Protein AF-A0A353S6B4-F1 (afdb_monomer)

Secondary structure (DSSP, 8-state):
-EEEEEEE-TTS-EEEEEEEE--HHHHHHHHHHHHHHHHHHHHHHHHHHHHHHHHHHHHHHHHHHHHHHHHHHHHHTT--TT-------SSHHHHHHHHHHHHHHHHHHHHHHHHHHHHHHHHHHHHHHHHHHHHHHHHHHHHHHHHHHHHHHHHHHHHHHHHHHHHHHHHHHHHHHHHHHHHHHHHHHHHHHHHHHHHHHHHHHHHHHHHHHHHHHHHHHHHHHHHHHHHHHHHHHHHHHHHHHHHHHHHHHHHHHHHHHHHHHHHHHHHHHHTGGGGHHHHHHHHHHHHHHHHHHHHHHHHHHHHHHHHHHHHHHHHHHHHHHHHHHHHHHHHHHHHHHHHHH-

Nearest PDB structures (foldseek):
  3ja6-assembly1_H  TM=5.796E-01  e=5.162E-07  Escherichia coli
  8c5v-assembly1_I  TM=5.646E-01  e=1.916E-06  Escherichia coli
  3zx6-assembly1_B  TM=4.617E-01  e=9.131E-07  Archaeoglobus fulgidus DSM 4304
  6h2e-assembly1_P-2  TM=5.354E-01  e=4.639E-02  Aeromonas hydrophila subsp. hydrophila AL09-71
  5xg2-assembly1_A  TM=4.699E-01  e=7.167E-01  Pyrococcus yayanosii CH1

Sequence (346 aa):
MAVYSPLKNSDGSITGMLFIAKTLRNVEATRNATITTVVPMILFLAAIMIFFAMRFIKWLMWRIANVTNFLKELETGNADLTKRCKLFIRDEIGDLIIHFDLFMDKLQDIIRQVKDSKGELQVAGNDMAASTEDTTSAITEIIANIDGIGAQITNQMNSVNQTASAVNDISSNITSLNHMIEDQAAGVTQASSAVEQMIGNIRSVNSSVDKMASSFETLSADAQMGFTKQQDVNERIKQIENQSEMLQEANQAISSIAEQTNLLAMNAAIEAAHAGEAGKGFSVVADEIRKLSETSAAQSKTIGDQLSKIKDSITEVVAASTESSEAFASVSNKIKETDQLVIQIK

Mean predicted aligned error: 16.29 Å

pLDDT: mean 88.33, std 8.82, range [56.91, 98.06]

Radius of gyration: 105.96 Å; Cα contacts (8 Å, |Δi|>4): 149; chains: 1; bounding box: 202×39×290 Å

Structure (mmCIF, N/CA/C/O backbone):
data_AF-A0A353S6B4-F1
#
_entry.id   AF-A0A353S6B4-F1
#
loop_
_atom_site.group_PDB
_atom_site.id
_atom_site.type_symbol
_atom_site.label_atom_id
_atom_site.label_alt_id
_atom_site.label_comp_id
_atom_site.label_asym_id
_atom_site.label_entity_id
_atom_site.label_seq_id
_atom_site.pdbx_PDB_ins_code
_atom_site.Cartn_x
_atom_site.Cartn_y
_atom_site.Cartn_z
_atom_site.occupancy
_atom_site.B_iso_or_equiv
_atom_site.auth_seq_id
_atom_site.auth_comp_id
_atom_site.auth_asym_id
_atom_site.auth_atom_id
_atom_site.pdbx_PDB_model_num
ATOM 1 N N . MET A 1 1 ? 102.798 5.549 -148.914 1.00 64.00 1 MET A N 1
ATOM 2 C CA . MET A 1 1 ? 103.681 4.388 -148.652 1.00 64.00 1 MET A CA 1
ATOM 3 C C . MET A 1 1 ? 104.454 4.107 -149.935 1.00 64.00 1 MET A C 1
ATOM 5 O O . MET A 1 1 ? 103.809 4.033 -150.979 1.00 64.00 1 MET A O 1
ATOM 9 N N . ALA A 1 2 ? 105.787 4.052 -149.882 1.00 63.25 2 ALA A N 1
ATOM 10 C CA . ALA A 1 2 ? 106.657 3.830 -151.042 1.00 63.25 2 ALA A CA 1
ATOM 11 C C . ALA A 1 2 ? 107.594 2.645 -150.778 1.00 63.25 2 ALA A C 1
ATOM 13 O O . ALA A 1 2 ? 108.076 2.499 -149.657 1.00 63.25 2 ALA A O 1
ATOM 14 N N . VAL A 1 3 ? 107.812 1.808 -151.793 1.00 70.44 3 VAL A N 1
ATOM 15 C CA . VAL A 1 3 ? 108.708 0.642 -151.747 1.00 70.44 3 VAL A CA 1
ATOM 16 C C . VAL A 1 3 ? 109.727 0.776 -152.880 1.00 70.44 3 VAL A C 1
ATOM 18 O O . VAL A 1 3 ? 109.358 1.128 -154.003 1.00 70.44 3 VAL A O 1
ATOM 21 N N . TYR A 1 4 ? 110.999 0.512 -152.577 1.00 73.62 4 TYR A N 1
ATOM 22 C CA . TYR A 1 4 ? 112.128 0.628 -153.505 1.00 73.62 4 TYR A CA 1
ATOM 23 C C . TYR A 1 4 ? 112.742 -0.752 -153.750 1.00 73.62 4 TYR A C 1
ATOM 25 O O . TYR A 1 4 ? 112.931 -1.507 -152.796 1.00 73.62 4 TYR A O 1
ATOM 33 N N . SER A 1 5 ? 113.073 -1.079 -155.003 1.00 73.94 5 SER A N 1
ATOM 34 C CA . SER A 1 5 ? 113.768 -2.324 -155.357 1.00 73.94 5 SER A CA 1
ATOM 35 C C . SER A 1 5 ? 114.892 -2.058 -156.376 1.00 73.94 5 SER A C 1
ATOM 37 O O . SER A 1 5 ? 114.638 -1.410 -157.397 1.00 73.94 5 SER A O 1
ATOM 39 N N . PRO A 1 6 ? 116.143 -2.488 -156.118 1.00 75.75 6 PRO A N 1
ATOM 40 C CA . PRO A 1 6 ? 117.283 -2.204 -156.992 1.00 75.75 6 PRO A CA 1
ATOM 41 C C . PRO A 1 6 ? 117.299 -3.100 -158.242 1.00 75.75 6 PRO A C 1
ATOM 43 O O . PRO A 1 6 ? 117.149 -4.316 -158.145 1.00 75.75 6 PRO A O 1
ATOM 46 N N . LEU A 1 7 ? 117.548 -2.504 -159.410 1.00 67.31 7 LEU A N 1
ATOM 47 C CA . LEU A 1 7 ? 117.806 -3.199 -160.675 1.00 67.31 7 LEU A CA 1
ATOM 48 C C . LEU A 1 7 ? 119.320 -3.433 -160.815 1.00 67.31 7 LEU A C 1
ATOM 50 O O . LEU A 1 7 ? 120.106 -2.487 -160.723 1.00 67.31 7 LEU A O 1
ATOM 54 N N . LYS A 1 8 ? 119.731 -4.692 -161.002 1.00 74.44 8 LYS A N 1
ATOM 55 C CA . LYS A 1 8 ? 121.141 -5.119 -161.053 1.00 74.44 8 LYS A CA 1
ATOM 56 C C . LYS A 1 8 ? 121.542 -5.563 -162.464 1.00 74.44 8 LYS A C 1
ATOM 58 O O . LYS A 1 8 ? 120.758 -6.243 -163.122 1.00 74.44 8 LYS A O 1
ATOM 63 N N . ASN A 1 9 ? 122.764 -5.231 -162.878 1.00 62.41 9 ASN A N 1
ATOM 64 C CA . ASN A 1 9 ? 123.414 -5.738 -164.090 1.00 62.41 9 ASN A CA 1
ATOM 65 C C . ASN A 1 9 ? 124.001 -7.146 -163.879 1.00 62.41 9 ASN A C 1
ATOM 67 O O . ASN A 1 9 ? 124.117 -7.630 -162.751 1.00 62.41 9 ASN A O 1
ATOM 71 N N . SER A 1 10 ? 124.417 -7.792 -164.972 1.00 64.62 10 SER A N 1
ATOM 72 C CA . SER A 1 10 ? 124.990 -9.149 -164.998 1.00 64.62 10 SER A CA 1
ATOM 73 C C . SER A 1 10 ? 126.310 -9.313 -164.221 1.00 64.62 10 SER A C 1
ATOM 75 O O . SER A 1 10 ? 126.724 -10.440 -163.972 1.00 64.62 10 SER A O 1
ATOM 77 N N . ASP A 1 11 ? 126.959 -8.216 -163.819 1.00 56.91 11 ASP A N 1
ATOM 78 C CA . ASP A 1 11 ? 128.152 -8.178 -162.957 1.00 56.91 11 ASP A CA 1
ATOM 79 C C . ASP A 1 11 ? 127.824 -7.888 -161.474 1.00 56.91 11 ASP A C 1
ATOM 81 O O . ASP A 1 11 ? 128.718 -7.736 -160.643 1.00 56.91 11 ASP A O 1
ATOM 85 N N . GLY A 1 12 ? 126.536 -7.805 -161.123 1.00 67.25 12 GLY A N 1
ATOM 86 C CA . GLY A 1 12 ? 126.065 -7.501 -159.773 1.00 67.25 12 GLY A CA 1
ATOM 87 C C . GLY A 1 12 ? 126.064 -6.012 -159.409 1.00 67.25 12 GLY A C 1
ATOM 88 O O . GLY A 1 12 ? 125.588 -5.670 -158.321 1.00 67.25 12 GLY A O 1
ATOM 89 N N . SER A 1 13 ? 126.526 -5.119 -160.291 1.00 64.56 13 SER A N 1
ATOM 90 C CA . SER A 1 13 ? 126.465 -3.672 -160.070 1.00 64.56 13 SER A CA 1
ATOM 91 C C . SER A 1 13 ? 125.028 -3.152 -160.211 1.00 64.56 13 SER A C 1
ATOM 93 O O . SER A 1 13 ? 124.262 -3.569 -161.084 1.00 64.56 13 SER A O 1
ATOM 95 N N . ILE A 1 14 ? 124.614 -2.260 -159.307 1.00 70.38 14 ILE A N 1
ATOM 96 C CA . ILE A 1 14 ? 123.267 -1.673 -159.327 1.00 70.38 14 ILE A CA 1
ATOM 97 C C . ILE A 1 14 ? 123.257 -0.542 -160.352 1.00 70.38 14 ILE A C 1
ATOM 99 O O . ILE A 1 14 ? 123.949 0.458 -160.183 1.00 70.38 14 ILE A O 1
ATOM 103 N N . THR A 1 15 ? 122.454 -0.696 -161.400 1.00 65.81 15 THR A N 1
ATOM 104 C CA . THR A 1 15 ? 122.378 0.244 -162.532 1.00 65.81 15 THR A CA 1
ATOM 105 C C . THR A 1 15 ? 121.175 1.185 -162.431 1.00 65.81 15 THR A C 1
ATOM 107 O O . THR A 1 15 ? 121.121 2.194 -163.126 1.00 65.81 15 THR A O 1
ATOM 110 N N . GLY A 1 16 ? 120.219 0.894 -161.542 1.00 69.88 16 GLY A N 1
ATOM 111 C CA . GLY A 1 16 ? 119.077 1.763 -161.257 1.00 69.88 16 GLY A CA 1
ATOM 112 C C . GLY A 1 16 ? 118.225 1.270 -160.085 1.00 69.88 16 GLY A C 1
ATOM 113 O O . GLY A 1 16 ? 118.435 0.179 -159.558 1.00 69.88 16 GLY A O 1
ATOM 114 N N . MET A 1 17 ? 117.236 2.063 -159.673 1.00 72.94 17 MET A N 1
ATOM 115 C CA . MET A 1 17 ? 116.219 1.663 -158.692 1.00 72.94 17 MET A CA 1
ATOM 116 C C . MET A 1 17 ? 114.823 1.841 -159.280 1.00 72.94 17 MET A C 1
ATOM 118 O O . MET A 1 17 ? 114.491 2.905 -159.800 1.00 72.94 17 MET A O 1
ATOM 122 N N . LEU A 1 18 ? 113.992 0.809 -159.148 1.00 67.69 18 LEU A N 1
ATOM 123 C CA . LEU A 1 18 ? 112.564 0.885 -159.421 1.00 67.69 18 LEU A CA 1
ATOM 124 C C . LEU A 1 18 ? 111.854 1.327 -158.135 1.00 67.69 18 LEU A C 1
ATOM 126 O O . LEU A 1 18 ? 112.030 0.703 -157.085 1.00 67.69 18 LEU A O 1
ATOM 130 N N . PHE A 1 19 ? 111.043 2.383 -158.205 1.00 70.94 19 PHE A N 1
ATOM 131 C CA . PHE A 1 19 ? 110.188 2.790 -157.090 1.00 70.94 19 PHE A CA 1
ATOM 132 C C . PHE A 1 19 ? 108.715 2.670 -157.474 1.00 70.94 19 PHE A C 1
ATOM 134 O O . PHE A 1 19 ? 108.308 3.052 -158.570 1.00 70.94 19 PHE A O 1
ATOM 141 N N . ILE A 1 20 ? 107.906 2.168 -156.541 1.00 69.88 20 ILE A N 1
ATOM 142 C CA . ILE A 1 20 ? 106.446 2.251 -156.606 1.00 69.88 20 ILE A CA 1
ATOM 143 C C . ILE A 1 20 ? 105.994 2.980 -155.344 1.00 69.88 20 ILE A C 1
ATOM 145 O O . ILE A 1 20 ? 106.160 2.492 -154.224 1.00 69.88 20 ILE A O 1
ATOM 149 N N . ALA A 1 21 ? 105.435 4.176 -155.520 1.00 64.75 21 ALA A N 1
ATOM 150 C CA . ALA A 1 21 ? 104.897 4.989 -154.438 1.00 64.75 21 ALA A CA 1
ATOM 151 C C . ALA A 1 21 ? 103.393 5.192 -154.627 1.00 64.75 21 ALA A C 1
ATOM 153 O O . ALA A 1 21 ? 102.937 5.599 -155.693 1.00 64.75 21 ALA A O 1
ATOM 154 N N . LYS A 1 22 ? 102.609 4.944 -153.571 1.00 67.44 22 LYS A N 1
ATOM 155 C CA . LYS A 1 22 ? 101.200 5.352 -153.537 1.00 67.44 22 LYS A CA 1
ATOM 156 C C . LYS A 1 22 ? 101.137 6.844 -153.223 1.00 67.44 22 LYS A C 1
ATOM 158 O O . LYS A 1 22 ? 101.627 7.269 -152.174 1.00 67.44 22 LYS A O 1
ATOM 163 N N . THR A 1 23 ? 100.526 7.612 -154.119 1.00 66.12 23 THR A N 1
ATOM 164 C CA . THR A 1 23 ? 100.366 9.065 -154.018 1.00 66.12 23 THR A CA 1
ATOM 165 C C . THR A 1 23 ? 99.693 9.438 -152.697 1.00 66.12 23 THR A C 1
ATOM 167 O O . THR A 1 23 ? 98.618 8.919 -152.384 1.00 66.12 23 THR A O 1
ATOM 170 N N . LEU A 1 24 ? 100.304 10.350 -151.932 1.00 69.88 24 LEU A N 1
ATOM 171 C CA . LEU A 1 24 ? 99.794 10.815 -150.632 1.00 69.88 24 LEU A CA 1
ATOM 172 C C . LEU A 1 24 ? 98.335 11.299 -150.728 1.00 69.88 24 LEU A C 1
ATOM 174 O O . LEU A 1 24 ? 97.521 11.008 -149.854 1.00 69.88 24 LEU A O 1
ATOM 178 N N . ARG A 1 25 ? 97.980 11.895 -151.873 1.00 71.38 25 ARG A N 1
ATOM 179 C CA . ARG A 1 25 ? 96.630 12.363 -152.206 1.00 71.38 25 ARG A CA 1
ATOM 180 C C . ARG A 1 25 ? 95.539 11.300 -152.026 1.00 71.38 25 ARG A C 1
ATOM 182 O O . ARG A 1 25 ? 94.448 11.624 -151.574 1.00 71.38 25 ARG A O 1
ATOM 189 N N . ASN A 1 26 ? 95.820 10.029 -152.330 1.00 70.94 26 ASN A N 1
ATOM 190 C CA . ASN A 1 26 ? 94.823 8.957 -152.203 1.00 70.94 26 ASN A CA 1
ATOM 191 C C . ASN A 1 26 ? 94.622 8.520 -150.740 1.00 70.94 26 ASN A C 1
ATOM 193 O O . ASN A 1 26 ? 93.528 8.103 -150.360 1.00 70.94 26 ASN A O 1
ATOM 197 N N . VAL A 1 27 ? 95.659 8.636 -149.903 1.00 72.44 27 VAL A N 1
ATOM 198 C CA . VAL A 1 27 ? 95.567 8.339 -148.463 1.00 72.44 27 VAL A CA 1
ATOM 199 C C . VAL A 1 27 ? 94.790 9.444 -147.748 1.00 72.44 27 VAL A C 1
ATOM 201 O O . VAL A 1 27 ? 93.891 9.153 -146.960 1.00 72.44 27 VAL A O 1
ATOM 204 N N . GLU A 1 28 ? 95.071 10.706 -148.076 1.00 74.88 28 GLU A N 1
ATOM 205 C CA . GLU A 1 28 ? 94.352 11.855 -147.516 1.00 74.88 28 GLU A CA 1
ATOM 206 C C . GLU A 1 28 ? 92.881 11.886 -147.939 1.00 74.88 28 GLU A C 1
ATOM 208 O O . GLU A 1 28 ? 92.018 12.154 -147.104 1.00 74.88 28 GLU A O 1
ATOM 213 N N . ALA A 1 29 ? 92.575 11.530 -149.192 1.00 74.19 29 ALA A N 1
ATOM 214 C CA . ALA A 1 29 ? 91.197 11.418 -149.668 1.00 74.19 29 ALA A CA 1
ATOM 215 C C . ALA A 1 29 ? 90.399 10.360 -148.887 1.00 74.19 29 ALA A C 1
ATOM 217 O O . ALA A 1 29 ? 89.274 10.627 -148.470 1.00 74.19 29 ALA A O 1
ATOM 218 N N . THR A 1 30 ? 90.995 9.190 -148.627 1.00 76.31 30 THR A N 1
ATOM 219 C CA . THR A 1 30 ? 90.324 8.111 -147.880 1.00 76.31 30 THR A CA 1
ATOM 220 C C . THR A 1 30 ? 90.126 8.494 -146.411 1.00 76.31 30 THR A C 1
ATOM 222 O O . THR A 1 30 ? 89.035 8.326 -145.878 1.00 76.31 30 THR A O 1
ATOM 225 N N . ARG A 1 31 ? 91.140 9.088 -145.762 1.00 80.12 31 ARG A N 1
ATOM 226 C CA . ARG A 1 31 ? 91.031 9.585 -144.379 1.00 80.12 31 ARG A CA 1
ATOM 227 C C . ARG A 1 31 ? 89.926 10.631 -144.247 1.00 80.12 31 ARG A C 1
ATOM 229 O O . ARG A 1 31 ? 89.101 10.540 -143.342 1.00 80.12 31 ARG A O 1
ATOM 236 N N . ASN A 1 32 ? 89.921 11.626 -145.133 1.00 78.00 32 ASN A N 1
ATOM 237 C CA . ASN A 1 32 ? 88.937 12.699 -145.079 1.00 78.00 32 ASN A CA 1
ATOM 238 C C . ASN A 1 32 ? 87.524 12.160 -145.350 1.00 78.00 32 ASN A C 1
ATOM 240 O O . ASN A 1 32 ? 86.612 12.560 -144.639 1.00 78.00 32 ASN A O 1
ATOM 244 N N . ALA A 1 33 ? 87.354 11.207 -146.277 1.00 77.62 33 ALA A N 1
ATOM 245 C CA . ALA A 1 33 ? 86.070 10.544 -146.525 1.00 77.62 33 ALA A CA 1
ATOM 246 C C . ALA A 1 33 ? 85.558 9.746 -145.311 1.00 77.62 33 ALA A C 1
ATOM 248 O O . ALA A 1 33 ? 84.366 9.787 -145.005 1.00 77.62 33 ALA A O 1
ATOM 249 N N . THR A 1 34 ? 86.438 9.056 -144.577 1.00 79.81 34 THR A N 1
ATOM 250 C CA . THR A 1 34 ? 86.057 8.363 -143.335 1.00 79.81 34 THR A CA 1
ATOM 251 C C . THR A 1 34 ? 85.649 9.354 -142.242 1.00 79.81 34 THR A C 1
ATOM 253 O O . THR A 1 34 ? 84.642 9.150 -141.571 1.00 79.81 34 THR A O 1
ATOM 256 N N . ILE A 1 35 ? 86.384 10.459 -142.073 1.00 83.44 35 ILE A N 1
ATOM 257 C CA . ILE A 1 35 ? 86.060 11.480 -141.062 1.00 83.44 35 ILE A CA 1
ATOM 258 C C . ILE A 1 35 ? 84.724 12.168 -141.380 1.00 83.44 35 ILE A C 1
ATOM 260 O O . ILE A 1 35 ? 83.895 12.324 -140.485 1.00 83.44 35 ILE A O 1
ATOM 264 N N . THR A 1 36 ? 84.476 12.540 -142.639 1.00 80.62 36 THR A N 1
ATOM 265 C CA . THR A 1 36 ? 83.245 13.247 -143.031 1.00 80.62 36 THR A CA 1
ATOM 266 C C . THR A 1 36 ? 81.996 12.371 -143.036 1.00 80.62 36 THR A C 1
ATOM 268 O O . THR A 1 36 ? 80.899 12.916 -143.052 1.00 80.62 36 THR A O 1
ATOM 271 N N . THR A 1 37 ? 82.122 11.042 -142.991 1.00 82.12 37 THR A N 1
ATOM 272 C CA . THR A 1 37 ? 80.974 10.119 -142.920 1.00 82.12 37 THR A CA 1
ATOM 273 C C . THR A 1 37 ? 80.730 9.593 -141.506 1.00 82.12 37 THR A C 1
ATOM 275 O O . THR A 1 37 ? 79.600 9.634 -141.022 1.00 82.12 37 THR A O 1
ATOM 278 N N . VAL A 1 38 ? 81.777 9.149 -140.803 1.00 85.69 38 VAL A N 1
ATOM 279 C CA . VAL A 1 38 ? 81.636 8.489 -139.494 1.00 85.69 38 VAL A CA 1
ATOM 280 C C . VAL A 1 38 ? 81.319 9.483 -138.374 1.00 85.69 38 VAL A C 1
ATOM 282 O O . VAL A 1 38 ? 80.445 9.218 -137.550 1.00 85.69 38 VAL A O 1
ATOM 285 N N . VAL A 1 39 ? 81.980 10.646 -138.341 1.00 86.50 39 VAL A N 1
ATOM 286 C CA . VAL A 1 39 ? 81.762 11.655 -137.286 1.00 86.50 39 VAL A CA 1
ATOM 287 C C . VAL A 1 39 ? 80.312 12.163 -137.254 1.00 86.50 39 VAL A C 1
ATOM 289 O O . VAL A 1 39 ? 79.704 12.108 -136.183 1.00 86.50 39 VAL A O 1
ATOM 292 N N . PRO A 1 40 ? 79.699 12.606 -138.373 1.00 85.56 40 PRO A N 1
ATOM 293 C CA . PRO A 1 40 ? 78.303 13.037 -138.343 1.00 85.56 40 PRO A CA 1
ATOM 294 C C . PRO A 1 40 ? 77.327 11.897 -138.034 1.00 85.56 40 PRO A C 1
ATOM 296 O O . PRO A 1 40 ? 76.320 12.148 -137.381 1.00 85.56 40 PRO A O 1
ATOM 299 N N . MET A 1 41 ? 77.623 10.649 -138.415 1.00 87.44 41 MET A N 1
ATOM 300 C CA . MET A 1 41 ? 76.800 9.493 -138.038 1.00 87.44 41 MET A CA 1
ATOM 301 C C . MET A 1 41 ? 76.788 9.265 -136.517 1.00 87.44 41 MET A C 1
ATOM 303 O O . MET A 1 41 ? 75.722 9.046 -135.940 1.00 87.44 41 MET A O 1
ATOM 307 N N . ILE A 1 42 ? 77.943 9.371 -135.849 1.00 87.94 42 ILE A N 1
ATOM 308 C CA . ILE A 1 42 ? 78.035 9.280 -134.381 1.00 87.94 42 ILE A CA 1
ATOM 309 C C . ILE A 1 42 ? 77.284 10.441 -133.721 1.00 87.94 42 ILE A C 1
ATOM 311 O O . ILE A 1 42 ? 76.515 10.220 -132.787 1.00 87.94 42 ILE A O 1
ATOM 315 N N . LEU A 1 43 ? 77.463 11.668 -134.220 1.00 88.69 43 LEU A N 1
ATOM 316 C CA . LEU A 1 43 ? 76.757 12.843 -133.699 1.00 88.69 43 LEU A CA 1
ATOM 317 C C . LEU A 1 43 ? 75.238 12.726 -133.876 1.00 88.69 43 LEU A C 1
ATOM 319 O O . LEU A 1 43 ? 74.486 13.096 -132.978 1.00 88.69 43 LEU A O 1
ATOM 323 N N . PHE A 1 44 ? 74.781 12.166 -134.996 1.00 89.69 44 PHE A N 1
ATOM 324 C CA . PHE A 1 44 ? 73.366 11.921 -135.254 1.00 89.69 44 PHE A CA 1
ATOM 325 C C . PHE A 1 44 ? 72.782 10.869 -134.301 1.00 89.69 44 PHE A C 1
ATOM 327 O O . PHE A 1 44 ? 71.731 11.098 -133.703 1.00 89.69 44 PHE A O 1
ATOM 334 N N . LEU A 1 45 ? 73.487 9.754 -134.081 1.00 88.81 45 LEU A N 1
ATOM 335 C CA . LEU A 1 45 ? 73.087 8.737 -133.101 1.00 88.81 45 LEU A CA 1
ATOM 336 C C . LEU A 1 45 ? 73.058 9.295 -131.670 1.00 88.81 45 LEU A C 1
ATOM 338 O O . LEU A 1 45 ? 72.120 9.018 -130.921 1.00 88.81 45 LEU A O 1
ATOM 342 N N . ALA A 1 46 ? 74.038 10.125 -131.301 1.00 88.69 46 ALA A N 1
ATOM 343 C CA . ALA A 1 46 ? 74.057 10.809 -130.012 1.00 88.69 46 ALA A CA 1
ATOM 344 C C . ALA A 1 46 ? 72.868 11.773 -129.862 1.00 88.69 46 ALA A C 1
ATOM 346 O O . ALA A 1 46 ? 72.196 11.761 -128.831 1.00 88.69 46 ALA A O 1
ATOM 347 N N . ALA A 1 47 ? 72.549 12.555 -130.899 1.00 89.44 47 ALA A N 1
ATOM 348 C CA . ALA A 1 47 ? 71.401 13.460 -130.898 1.00 89.44 47 ALA A CA 1
ATOM 349 C C . ALA A 1 47 ? 70.068 12.707 -130.749 1.00 89.44 47 ALA A C 1
ATOM 351 O O . ALA A 1 47 ? 69.198 13.142 -129.992 1.00 89.44 47 ALA A O 1
ATOM 352 N N . ILE A 1 48 ? 69.924 11.552 -131.406 1.00 90.31 48 ILE A N 1
ATOM 353 C CA . ILE A 1 48 ? 68.753 10.679 -131.260 1.00 90.31 48 ILE A CA 1
ATOM 354 C C . ILE A 1 48 ? 68.638 10.152 -129.825 1.00 90.31 48 ILE A C 1
ATOM 356 O O . ILE A 1 48 ? 67.565 10.253 -129.227 1.00 90.31 48 ILE A O 1
ATOM 360 N N . MET A 1 49 ? 69.724 9.633 -129.243 1.00 88.69 49 MET A N 1
ATOM 361 C CA . MET A 1 49 ? 69.710 9.158 -127.854 1.00 88.69 49 MET A CA 1
ATOM 362 C C . MET A 1 49 ? 69.347 10.275 -126.873 1.00 88.69 49 MET A C 1
ATOM 364 O O . MET A 1 49 ? 68.508 10.067 -125.999 1.00 88.69 49 MET A O 1
ATOM 368 N N . ILE A 1 50 ? 69.909 11.475 -127.050 1.00 90.88 50 ILE A N 1
ATOM 369 C CA . ILE A 1 50 ? 69.589 12.644 -126.220 1.00 90.88 50 ILE A CA 1
ATOM 370 C C . ILE A 1 50 ? 68.112 13.031 -126.376 1.00 90.88 50 ILE A C 1
ATOM 372 O O . ILE A 1 50 ? 67.445 13.316 -125.383 1.00 90.88 50 ILE A O 1
ATOM 376 N N . PHE A 1 51 ? 67.559 12.992 -127.591 1.00 90.94 51 PHE A N 1
ATOM 377 C CA . PHE A 1 51 ? 66.142 13.269 -127.828 1.00 90.94 51 PHE A CA 1
ATOM 378 C C . PHE A 1 51 ? 65.223 12.278 -127.099 1.00 90.94 51 PHE A C 1
ATOM 380 O O . PHE A 1 51 ? 64.296 12.704 -126.402 1.00 90.94 51 PHE A O 1
ATOM 387 N N . PHE A 1 52 ? 65.489 10.971 -127.206 1.00 90.81 52 PHE A N 1
ATOM 388 C CA . PHE A 1 52 ? 64.713 9.948 -126.499 1.00 90.81 52 PHE A CA 1
ATOM 389 C C . PHE A 1 52 ? 64.878 10.043 -124.978 1.00 90.81 52 PHE A C 1
ATOM 391 O O . PHE A 1 52 ? 63.878 9.973 -124.264 1.00 90.81 52 PHE A O 1
ATOM 398 N N . ALA A 1 53 ? 66.091 10.300 -124.480 1.00 88.38 53 ALA A N 1
ATOM 399 C CA . ALA A 1 53 ? 66.342 10.515 -123.057 1.00 88.38 53 ALA A CA 1
ATOM 400 C C . ALA A 1 53 ? 65.574 11.735 -122.523 1.00 88.38 53 ALA A C 1
ATOM 402 O O . ALA A 1 53 ? 64.885 11.636 -121.512 1.00 88.38 53 ALA A O 1
ATOM 403 N N . MET A 1 54 ? 65.597 12.870 -123.233 1.00 90.44 54 MET A N 1
ATOM 404 C CA . MET A 1 54 ? 64.825 14.057 -122.850 1.00 90.44 54 MET A CA 1
ATOM 405 C C . MET A 1 54 ? 63.317 13.792 -122.849 1.00 90.44 54 MET A C 1
ATOM 407 O O . MET A 1 54 ? 62.610 14.283 -121.969 1.00 90.44 54 MET A O 1
ATOM 411 N N . ARG A 1 55 ? 62.803 13.02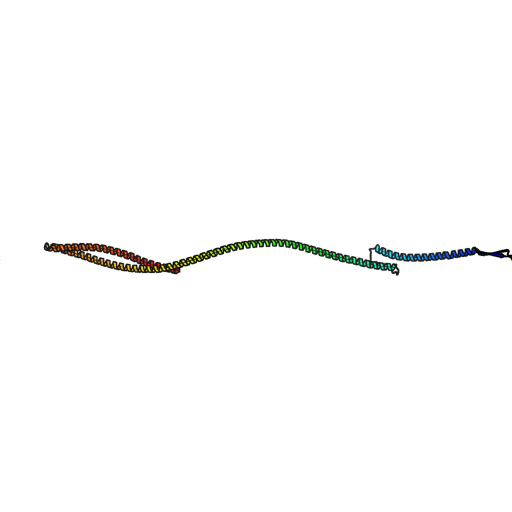5 -123.820 1.00 89.94 55 ARG A N 1
ATOM 412 C CA . ARG A 1 55 ? 61.383 12.644 -123.860 1.00 89.94 55 ARG A CA 1
ATOM 413 C C . ARG A 1 55 ? 61.006 11.733 -122.696 1.00 89.94 55 ARG A C 1
ATOM 415 O O . ARG A 1 55 ? 59.982 11.984 -122.067 1.00 89.94 55 ARG A O 1
ATOM 422 N N . PHE A 1 56 ? 61.840 10.748 -122.376 1.00 87.44 56 PHE A N 1
ATOM 423 C CA . PHE A 1 56 ? 61.634 9.846 -121.245 1.00 87.44 56 PHE A CA 1
ATOM 424 C C . PHE A 1 56 ? 61.681 10.590 -119.901 1.00 87.44 56 PHE A C 1
ATOM 426 O O . PHE A 1 56 ? 60.771 10.441 -119.088 1.00 87.44 56 PHE A O 1
ATOM 433 N N . ILE A 1 57 ? 62.661 11.481 -119.704 1.00 86.88 57 ILE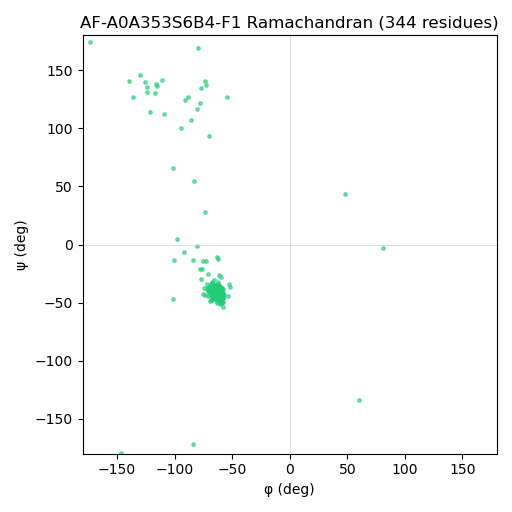 A N 1
ATOM 434 C CA . ILE A 1 57 ? 62.775 12.311 -118.493 1.00 86.88 57 ILE A CA 1
ATOM 435 C C . ILE A 1 57 ? 61.563 13.233 -118.348 1.00 86.88 57 ILE A C 1
ATOM 437 O O . ILE A 1 57 ? 60.988 13.319 -117.266 1.00 86.88 57 ILE A O 1
ATOM 441 N N . LYS A 1 58 ? 61.134 13.910 -119.424 1.00 87.69 58 LYS A N 1
ATOM 442 C CA . LYS A 1 58 ? 59.943 14.776 -119.372 1.00 87.69 58 LYS A CA 1
ATOM 443 C 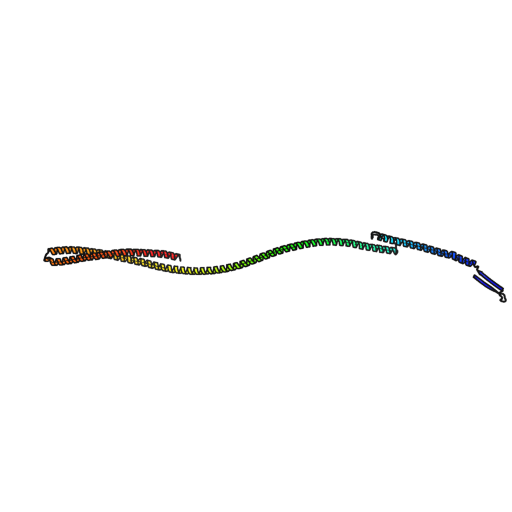C . LYS A 1 58 ? 58.675 13.990 -119.044 1.00 87.69 58 LYS A C 1
ATOM 445 O O . LYS A 1 58 ? 57.847 14.477 -118.279 1.00 87.69 58 LYS A O 1
ATOM 450 N N . TRP A 1 59 ? 58.533 12.788 -119.594 1.00 83.38 59 TRP A N 1
ATOM 451 C CA . TRP A 1 59 ? 57.411 11.900 -119.301 1.00 83.38 59 TRP A CA 1
ATOM 452 C C . TRP A 1 59 ? 57.404 11.437 -117.836 1.00 83.38 59 TRP A C 1
ATOM 454 O O . TRP A 1 59 ? 56.355 11.489 -117.196 1.00 83.38 59 TRP A O 1
ATOM 464 N N . LEU A 1 60 ? 58.565 11.080 -117.276 1.00 83.19 60 LEU A N 1
ATOM 465 C CA . LEU A 1 60 ? 58.707 10.693 -115.868 1.00 83.19 60 LEU A CA 1
ATOM 466 C C . LEU A 1 60 ? 58.459 11.875 -114.912 1.00 83.19 60 LEU A C 1
ATOM 468 O O . LEU A 1 60 ? 57.704 11.753 -113.950 1.00 83.19 60 LEU A O 1
ATOM 472 N N . MET A 1 61 ? 59.034 13.044 -115.209 1.00 85.56 61 MET A N 1
ATOM 473 C CA . MET A 1 61 ? 58.871 14.270 -114.415 1.00 85.56 61 MET A CA 1
ATOM 474 C C . MET A 1 61 ? 57.417 14.735 -114.357 1.00 85.56 61 MET A C 1
ATOM 476 O O . MET A 1 61 ? 56.949 15.140 -113.299 1.00 85.56 61 MET A O 1
ATOM 480 N N . TRP A 1 62 ? 56.685 14.655 -115.471 1.00 83.62 62 TRP A N 1
ATOM 481 C CA . TRP A 1 62 ? 55.267 15.011 -115.493 1.00 83.62 62 TRP A CA 1
ATOM 482 C C . TRP A 1 62 ? 54.431 14.116 -114.561 1.00 83.62 62 TRP A C 1
ATOM 484 O O . TRP A 1 62 ? 53.532 14.603 -113.879 1.00 83.62 62 TRP A O 1
ATOM 494 N N . ARG A 1 63 ? 54.766 12.823 -114.464 1.00 80.38 63 ARG A N 1
ATOM 495 C CA . ARG A 1 63 ? 54.084 11.874 -113.568 1.00 80.38 63 ARG A CA 1
ATOM 496 C C . ARG A 1 63 ? 54.346 12.171 -112.098 1.00 80.38 63 ARG A C 1
ATOM 498 O O . ARG A 1 63 ? 53.401 12.244 -111.319 1.00 80.38 63 ARG A O 1
ATOM 505 N N . ILE A 1 64 ? 55.611 12.388 -111.739 1.00 83.75 64 ILE A N 1
ATOM 506 C CA . ILE A 1 64 ? 55.996 12.743 -110.367 1.00 83.75 64 ILE A CA 1
ATOM 507 C C . ILE A 1 64 ? 55.344 14.071 -109.975 1.00 83.75 64 ILE A C 1
ATOM 509 O O . ILE A 1 64 ? 54.753 14.160 -108.906 1.00 83.75 64 ILE A O 1
ATOM 513 N N . ALA A 1 65 ? 55.354 15.065 -110.869 1.00 85.56 65 ALA A N 1
ATOM 514 C CA . ALA A 1 65 ? 54.725 16.357 -110.622 1.00 85.56 65 ALA A CA 1
ATOM 515 C C . ALA A 1 65 ? 53.224 16.236 -110.307 1.00 85.56 65 ALA A C 1
ATOM 517 O O . ALA A 1 65 ? 52.741 16.934 -109.420 1.00 85.56 65 ALA A O 1
ATOM 518 N N . ASN A 1 66 ? 52.489 15.335 -110.968 1.00 83.12 66 ASN A N 1
ATOM 519 C CA . ASN A 1 66 ? 51.070 15.111 -110.667 1.00 83.12 66 ASN A CA 1
ATOM 520 C C . ASN A 1 66 ? 50.855 14.535 -109.256 1.00 83.12 66 ASN A C 1
ATOM 522 O O . ASN A 1 66 ? 49.970 15.002 -108.542 1.00 83.12 66 ASN A O 1
ATOM 526 N N . VAL A 1 67 ? 51.681 13.573 -108.828 1.00 84.38 67 VAL A N 1
ATOM 527 C CA . VAL A 1 67 ? 51.627 13.022 -107.460 1.00 84.38 67 VAL A CA 1
ATOM 528 C C . VAL A 1 67 ? 52.023 14.083 -106.430 1.00 84.38 67 VAL A C 1
ATOM 530 O O . VAL A 1 67 ? 51.342 14.253 -105.424 1.00 84.38 67 VAL A O 1
ATOM 533 N N . THR A 1 68 ? 53.080 14.852 -106.695 1.00 85.25 68 THR A N 1
ATOM 534 C CA . THR A 1 68 ? 53.515 15.952 -105.823 1.00 85.25 68 THR A CA 1
ATOM 535 C C . THR A 1 68 ? 52.443 17.031 -105.690 1.00 85.25 68 THR A C 1
ATOM 537 O O . THR A 1 68 ? 52.204 17.514 -104.588 1.00 85.25 68 THR A O 1
ATOM 540 N N . ASN A 1 69 ? 51.765 17.391 -106.781 1.00 83.75 69 ASN A N 1
ATOM 541 C CA . ASN A 1 69 ? 50.672 18.360 -106.743 1.00 83.75 69 ASN A CA 1
ATOM 542 C C . ASN A 1 69 ? 49.490 17.842 -105.918 1.00 83.75 69 ASN A C 1
ATOM 544 O O . ASN A 1 69 ? 48.959 18.590 -105.105 1.00 83.75 69 ASN A O 1
ATOM 548 N N . PHE A 1 70 ? 49.132 16.562 -106.053 1.00 83.62 70 PHE A N 1
ATOM 549 C CA . PHE A 1 70 ? 48.098 15.940 -105.223 1.00 83.62 70 PHE A CA 1
ATOM 550 C C . PHE A 1 70 ? 48.457 15.964 -103.727 1.00 83.62 70 PHE A C 1
ATOM 552 O O . PHE A 1 70 ? 47.632 16.347 -102.900 1.00 83.62 70 PHE A O 1
ATOM 559 N N . LEU A 1 71 ? 49.701 15.630 -103.370 1.00 82.81 71 LEU A N 1
ATOM 560 C CA . LEU A 1 71 ? 50.169 15.714 -101.981 1.00 82.81 71 LEU A CA 1
ATOM 561 C C . LEU A 1 71 ? 50.152 17.154 -101.456 1.00 82.81 71 LEU A C 1
ATOM 563 O O . LEU A 1 71 ? 49.723 17.399 -100.332 1.00 82.81 71 LEU A O 1
ATOM 567 N N . LYS A 1 72 ? 50.549 18.118 -102.288 1.00 82.50 72 LYS A N 1
ATOM 568 C CA . LYS A 1 72 ? 50.510 19.540 -101.944 1.00 82.50 72 LYS A CA 1
ATOM 569 C C . LYS A 1 72 ? 49.079 20.048 -101.748 1.00 82.50 72 LYS A C 1
ATOM 571 O O . LYS A 1 72 ? 48.846 20.875 -100.873 1.00 82.50 72 LYS A O 1
ATOM 576 N N . GLU A 1 73 ? 48.110 19.557 -102.519 1.00 82.19 73 GLU A N 1
ATOM 577 C CA . GLU A 1 73 ? 46.685 19.854 -102.313 1.00 82.19 73 GLU A CA 1
ATOM 578 C C . GLU A 1 73 ? 46.135 19.255 -101.012 1.00 82.19 73 GLU A C 1
ATOM 580 O O . GLU A 1 73 ? 45.251 19.849 -100.393 1.00 82.19 73 GLU A O 1
ATOM 585 N N . LEU A 1 74 ? 46.644 18.095 -100.592 1.00 81.25 74 LEU A N 1
ATOM 586 C CA . LEU A 1 74 ? 46.280 17.479 -99.317 1.00 81.25 74 LEU A CA 1
ATOM 587 C C . LEU A 1 74 ? 46.860 18.263 -98.127 1.00 81.25 74 LEU A C 1
ATOM 589 O O . LEU A 1 74 ? 46.165 18.454 -97.132 1.00 81.25 74 LEU A O 1
ATOM 593 N N . GLU A 1 75 ? 48.098 18.749 -98.257 1.00 79.31 75 GLU A N 1
ATOM 594 C CA . GLU A 1 75 ? 48.801 19.568 -97.259 1.00 79.31 75 GLU A CA 1
ATOM 595 C C . GLU A 1 75 ? 48.200 20.974 -97.116 1.00 79.31 75 GLU A C 1
ATOM 597 O O . GLU A 1 75 ? 47.954 21.438 -96.007 1.00 79.31 75 GLU A O 1
ATOM 602 N N . THR A 1 76 ? 47.979 21.668 -98.236 1.00 72.62 76 THR A N 1
ATOM 603 C CA . THR A 1 76 ? 47.500 23.064 -98.241 1.00 72.62 76 THR A CA 1
ATOM 604 C C . THR A 1 76 ? 45.981 23.188 -98.110 1.00 72.62 76 THR A C 1
ATOM 606 O O . THR A 1 76 ? 45.471 24.279 -97.860 1.00 72.62 76 THR A O 1
ATOM 609 N N . GLY A 1 77 ? 45.249 22.084 -98.282 1.00 68.81 77 GLY A N 1
ATOM 610 C CA . GLY A 1 77 ? 43.817 21.995 -98.012 1.00 68.81 77 GLY A CA 1
ATOM 611 C C . GLY A 1 77 ? 43.497 21.713 -96.538 1.00 68.81 77 GLY A C 1
ATOM 612 O O . GLY A 1 77 ? 44.369 21.672 -95.679 1.00 68.81 77 GLY A O 1
ATOM 613 N N . ASN A 1 78 ? 42.223 21.443 -96.238 1.00 74.00 78 ASN A N 1
ATOM 614 C CA . ASN A 1 78 ? 41.736 21.115 -94.886 1.00 74.00 78 ASN A CA 1
ATOM 615 C C . ASN A 1 78 ? 42.126 19.697 -94.406 1.00 74.00 78 ASN A C 1
ATOM 617 O O . ASN A 1 78 ? 41.363 19.086 -93.660 1.00 74.00 78 ASN A O 1
ATOM 621 N N . ALA A 1 79 ? 43.247 19.141 -94.881 1.00 78.25 79 ALA A N 1
ATOM 622 C CA . ALA A 1 79 ? 43.620 17.739 -94.672 1.00 78.25 79 ALA A CA 1
ATOM 623 C C . ALA A 1 79 ? 42.451 16.777 -94.974 1.00 78.25 79 ALA A C 1
ATOM 625 O O . ALA A 1 79 ? 42.155 15.857 -94.211 1.00 78.25 79 ALA A O 1
ATOM 626 N N . ASP A 1 80 ? 41.742 17.032 -96.080 1.00 83.69 80 ASP A N 1
ATOM 627 C CA . ASP A 1 80 ? 40.580 16.244 -96.486 1.00 83.69 80 ASP A CA 1
ATOM 628 C C . ASP A 1 80 ? 41.026 14.855 -96.942 1.00 83.69 80 ASP A C 1
ATOM 630 O O . ASP A 1 80 ? 41.359 14.621 -98.109 1.00 83.69 80 ASP A O 1
ATOM 634 N N . LEU A 1 81 ? 41.007 13.926 -95.988 1.00 85.56 81 LEU A N 1
ATOM 635 C CA . LEU A 1 81 ? 41.405 12.550 -96.207 1.00 85.56 81 LEU A CA 1
ATOM 636 C C . LEU A 1 81 ? 40.500 11.836 -97.212 1.00 85.56 81 LEU A C 1
ATOM 638 O O . LEU A 1 81 ? 40.860 10.732 -97.590 1.00 85.56 81 LEU A O 1
ATOM 642 N N . THR A 1 82 ? 39.348 12.377 -97.644 1.00 84.69 82 THR A N 1
ATOM 643 C CA . THR A 1 82 ? 38.436 11.722 -98.613 1.00 84.69 82 THR A CA 1
ATOM 644 C C . THR A 1 82 ? 38.934 11.762 -100.056 1.00 84.69 82 THR A C 1
ATOM 646 O O . THR A 1 82 ? 38.451 11.008 -100.904 1.00 84.69 82 THR A O 1
ATOM 649 N N . LYS A 1 83 ? 39.936 12.595 -100.349 1.00 83.88 83 LYS A N 1
ATOM 650 C CA . LYS A 1 83 ? 40.528 12.695 -101.685 1.00 83.88 83 LYS A CA 1
ATOM 651 C C . LYS A 1 83 ? 41.408 11.478 -102.002 1.00 83.88 83 LYS A C 1
ATOM 653 O O . LYS A 1 83 ? 42.133 10.979 -101.146 1.00 83.88 83 LYS A O 1
ATOM 658 N N . ARG A 1 84 ? 41.357 11.000 -103.250 1.00 83.56 84 ARG A N 1
ATOM 659 C CA . ARG A 1 84 ? 42.146 9.860 -103.769 1.00 83.56 84 ARG A CA 1
ATOM 660 C C . ARG A 1 84 ? 42.836 10.239 -105.076 1.00 83.56 84 ARG A C 1
ATOM 662 O O . ARG A 1 84 ? 42.267 10.997 -105.871 1.00 83.56 84 ARG A O 1
ATOM 669 N N . CYS A 1 85 ? 44.032 9.708 -105.316 1.00 80.44 85 CYS A N 1
ATOM 670 C CA . CYS A 1 85 ? 44.815 10.031 -106.509 1.00 80.44 85 CYS A CA 1
ATOM 671 C C . CYS A 1 85 ? 44.417 9.125 -107.690 1.00 80.44 85 CYS A C 1
ATOM 673 O O . CYS A 1 85 ? 44.744 7.944 -107.736 1.00 80.44 85 CYS A O 1
ATOM 675 N N . LYS A 1 86 ? 43.704 9.670 -108.685 1.00 71.50 86 LYS A N 1
ATOM 676 C CA . LYS A 1 86 ? 43.144 8.902 -109.820 1.00 71.50 86 LYS A CA 1
ATOM 677 C C . LYS A 1 86 ? 44.152 8.649 -110.957 1.00 71.50 86 LYS A C 1
ATOM 679 O O . LYS A 1 86 ? 43.880 9.001 -112.105 1.00 71.50 86 LYS A O 1
ATOM 684 N N . LEU A 1 87 ? 45.311 8.058 -110.672 1.00 69.12 87 LEU A N 1
ATOM 685 C CA . LEU A 1 87 ? 46.292 7.677 -111.700 1.00 69.12 87 LEU A CA 1
ATOM 686 C C . LEU A 1 87 ? 46.336 6.149 -111.852 1.00 69.12 87 LEU A C 1
ATOM 688 O O . LEU A 1 87 ? 46.789 5.443 -110.961 1.00 69.12 87 LEU A O 1
ATOM 692 N N . PHE A 1 88 ? 45.883 5.632 -112.998 1.00 62.28 88 PHE A N 1
ATOM 693 C CA . PHE A 1 88 ? 45.930 4.198 -113.306 1.00 62.28 88 PHE A CA 1
ATOM 694 C C . PHE A 1 88 ? 47.194 3.863 -114.093 1.00 62.28 88 PHE A C 1
ATOM 696 O O . PHE A 1 88 ? 47.262 4.092 -115.303 1.00 62.28 88 PHE A O 1
ATOM 703 N N . ILE A 1 89 ? 48.204 3.334 -113.403 1.00 69.50 89 ILE A N 1
ATOM 704 C CA . ILE A 1 89 ? 49.490 2.963 -113.997 1.00 69.50 89 ILE A CA 1
ATOM 705 C C . ILE A 1 89 ? 49.959 1.637 -113.385 1.00 69.50 89 ILE A C 1
ATOM 707 O O . ILE A 1 89 ? 49.768 1.401 -112.199 1.00 69.50 89 ILE A O 1
ATOM 711 N N . ARG A 1 90 ? 50.547 0.759 -114.206 1.00 73.62 90 ARG A N 1
ATOM 712 C CA . ARG A 1 90 ? 51.203 -0.488 -113.773 1.00 73.62 90 ARG A CA 1
ATOM 713 C C . ARG A 1 90 ? 52.724 -0.294 -113.753 1.00 73.62 90 ARG A C 1
ATOM 715 O O . ARG A 1 90 ? 53.422 -0.852 -114.595 1.00 73.62 90 ARG A O 1
ATOM 722 N N . ASP A 1 91 ? 53.193 0.570 -112.862 1.00 82.69 91 ASP A N 1
ATOM 723 C CA . ASP A 1 91 ? 54.610 0.806 -112.555 1.00 82.69 91 ASP A CA 1
ATOM 724 C C . ASP A 1 91 ? 54.772 1.152 -111.061 1.00 82.69 91 ASP A C 1
ATOM 726 O O . ASP A 1 91 ? 53.789 1.198 -110.319 1.00 82.69 91 ASP A O 1
ATOM 730 N N . GLU A 1 92 ? 56.001 1.410 -110.615 1.00 84.81 92 GLU A N 1
ATOM 731 C CA . GLU A 1 92 ? 56.335 1.695 -109.214 1.00 84.81 92 GLU A CA 1
ATOM 732 C C . GLU A 1 92 ? 55.631 2.953 -108.670 1.00 84.81 92 GLU A C 1
ATOM 734 O O . GLU A 1 92 ? 55.383 3.065 -107.468 1.00 84.81 92 GLU A O 1
ATOM 739 N N . ILE A 1 93 ? 55.281 3.907 -109.542 1.00 83.19 93 ILE A N 1
ATOM 740 C CA . ILE A 1 93 ? 54.515 5.100 -109.158 1.00 83.19 93 ILE A CA 1
ATOM 741 C C . ILE A 1 93 ? 53.050 4.728 -108.915 1.00 83.19 93 ILE A C 1
ATOM 743 O O . ILE A 1 93 ? 52.434 5.250 -107.986 1.00 83.19 93 ILE A O 1
ATOM 747 N N . GLY A 1 94 ? 52.500 3.809 -109.711 1.00 84.19 94 GLY A N 1
ATOM 748 C CA . GLY A 1 94 ? 51.186 3.215 -109.466 1.00 84.19 94 GLY A CA 1
ATOM 749 C C . GLY A 1 94 ? 51.102 2.508 -108.110 1.00 84.19 94 GLY A C 1
ATOM 750 O O . GLY A 1 94 ? 50.178 2.778 -107.343 1.00 84.19 94 GLY A O 1
ATOM 751 N N . ASP A 1 95 ? 52.093 1.677 -107.773 1.00 86.12 95 ASP A N 1
ATOM 752 C CA . ASP A 1 95 ? 52.140 0.972 -106.482 1.00 86.12 95 ASP A CA 1
ATOM 753 C C . ASP A 1 95 ? 52.234 1.946 -105.295 1.00 86.12 95 ASP A C 1
ATOM 755 O O . ASP A 1 95 ? 51.535 1.776 -104.293 1.00 86.12 95 ASP A O 1
ATOM 759 N N . LEU A 1 96 ? 53.029 3.018 -105.416 1.00 85.88 96 LEU A N 1
ATOM 760 C CA . LEU A 1 96 ? 53.107 4.076 -104.402 1.00 85.88 96 LEU A CA 1
ATOM 761 C C . LEU A 1 96 ? 51.740 4.726 -104.148 1.00 85.88 96 LEU A C 1
ATOM 763 O O . LEU A 1 96 ? 51.382 4.964 -102.996 1.00 85.88 96 LEU A O 1
ATOM 767 N N . ILE A 1 97 ? 50.979 5.006 -105.207 1.00 86.69 97 ILE A N 1
ATOM 768 C CA . ILE A 1 97 ? 49.648 5.614 -105.102 1.00 86.69 97 ILE A CA 1
ATOM 769 C C . ILE A 1 97 ? 48.667 4.664 -104.415 1.00 86.69 97 ILE A C 1
ATOM 771 O O . ILE A 1 97 ? 47.944 5.091 -103.519 1.00 86.69 97 ILE A O 1
ATOM 775 N N . ILE A 1 98 ? 48.681 3.377 -104.773 1.00 87.31 98 ILE A N 1
ATOM 776 C CA . ILE A 1 98 ? 47.832 2.360 -104.137 1.00 87.31 98 ILE A CA 1
ATOM 777 C C . ILE A 1 98 ? 48.146 2.255 -102.639 1.00 87.31 98 ILE A C 1
ATOM 779 O O . ILE A 1 98 ? 47.236 2.282 -101.810 1.00 87.31 98 ILE A O 1
ATOM 783 N N . HIS A 1 99 ? 49.426 2.162 -102.269 1.00 88.00 99 HIS A N 1
ATOM 784 C CA . HIS A 1 99 ? 49.831 2.099 -100.864 1.00 88.00 99 HIS A CA 1
ATOM 785 C C . HIS A 1 99 ? 49.526 3.393 -100.101 1.00 88.00 99 HIS A C 1
ATOM 787 O O . HIS A 1 99 ? 49.157 3.332 -98.927 1.00 88.00 99 HIS A O 1
ATOM 793 N N . PHE A 1 100 ? 49.635 4.550 -100.756 1.00 86.75 100 PHE A N 1
ATOM 794 C CA . PHE A 1 100 ? 49.245 5.831 -100.177 1.00 86.75 100 PHE A CA 1
ATOM 795 C C . PHE A 1 100 ? 47.736 5.901 -99.914 1.00 86.75 100 PHE A C 1
ATOM 797 O O . PHE A 1 100 ? 47.332 6.281 -98.819 1.00 86.75 100 PHE A O 1
ATOM 804 N N . ASP A 1 101 ? 46.902 5.485 -100.869 1.00 87.50 101 ASP A N 1
ATOM 805 C CA . ASP A 1 101 ? 45.446 5.456 -100.703 1.00 87.50 101 ASP A CA 1
ATOM 806 C C . ASP A 1 101 ? 45.029 4.482 -99.583 1.00 87.50 101 ASP A C 1
ATOM 808 O O . ASP A 1 101 ? 44.214 4.843 -98.735 1.00 87.50 101 ASP A O 1
ATOM 812 N N . LEU A 1 102 ? 45.658 3.301 -99.493 1.00 89.00 102 LEU A N 1
ATOM 813 C CA . LEU A 1 102 ? 45.460 2.364 -98.374 1.00 89.00 102 LEU A CA 1
ATOM 814 C C . LEU A 1 102 ? 45.857 2.974 -97.020 1.00 89.00 102 LEU A C 1
ATOM 816 O O . LEU A 1 102 ? 45.199 2.742 -96.005 1.00 89.00 102 LEU A O 1
ATOM 820 N N . PHE A 1 103 ? 46.937 3.756 -96.980 1.00 89.38 103 PHE A N 1
ATOM 821 C CA . PHE A 1 103 ? 47.333 4.486 -95.778 1.00 89.38 103 PHE A CA 1
ATOM 822 C C . PHE A 1 103 ? 46.318 5.587 -95.424 1.00 89.38 103 PHE A C 1
ATOM 824 O O . PHE A 1 103 ? 45.974 5.740 -94.251 1.00 89.38 103 PHE A O 1
ATOM 831 N N . MET A 1 104 ? 45.773 6.299 -96.418 1.00 89.38 104 MET A N 1
ATOM 832 C CA . MET A 1 104 ? 44.693 7.272 -96.214 1.00 89.38 104 MET A CA 1
ATOM 833 C C . MET A 1 104 ? 43.418 6.615 -95.673 1.00 89.38 104 MET A C 1
ATOM 835 O O . MET A 1 104 ? 42.802 7.182 -94.773 1.00 89.38 104 MET A O 1
ATOM 839 N N . ASP A 1 105 ? 43.047 5.422 -96.152 1.00 91.12 105 ASP A N 1
ATOM 840 C CA . ASP A 1 105 ? 41.925 4.646 -95.599 1.00 91.12 105 ASP A CA 1
ATOM 841 C C . ASP A 1 105 ? 42.147 4.352 -94.104 1.00 91.12 105 ASP A C 1
ATOM 843 O O . ASP A 1 105 ? 41.270 4.599 -93.276 1.00 91.12 105 ASP A O 1
ATOM 847 N N . LYS A 1 106 ? 43.356 3.918 -93.721 1.00 92.25 106 LYS A N 1
ATOM 848 C CA . LYS A 1 106 ? 43.699 3.679 -92.308 1.00 92.25 106 LYS A CA 1
ATOM 849 C C . LYS A 1 106 ? 43.669 4.947 -91.460 1.00 92.25 106 LYS A C 1
ATOM 851 O O . LYS A 1 106 ? 43.199 4.896 -90.325 1.00 92.25 106 LYS A O 1
ATOM 856 N N . LEU A 1 107 ? 44.136 6.079 -91.986 1.00 91.06 107 LEU A N 1
ATOM 857 C CA . LEU A 1 107 ? 44.028 7.355 -91.276 1.00 91.06 107 LEU A CA 1
ATOM 858 C C . LEU A 1 107 ? 42.569 7.785 -91.098 1.00 91.06 107 LEU A C 1
ATOM 860 O O . LEU A 1 107 ? 42.214 8.243 -90.015 1.00 91.06 107 LEU A O 1
ATOM 864 N N . GLN A 1 108 ? 41.712 7.609 -92.108 1.00 92.19 108 GLN A N 1
ATOM 865 C CA . GLN A 1 108 ? 40.281 7.890 -91.966 1.00 92.19 108 GLN A CA 1
ATOM 866 C C . GLN A 1 108 ? 39.638 7.043 -90.868 1.00 92.19 108 GLN A C 1
ATOM 868 O O . GLN A 1 108 ? 38.910 7.589 -90.040 1.00 92.19 108 GLN A O 1
ATOM 873 N N . ASP A 1 109 ? 39.928 5.739 -90.833 1.00 94.19 109 ASP A N 1
ATOM 874 C CA . ASP A 1 109 ? 39.417 4.836 -89.799 1.00 94.19 109 ASP A CA 1
ATOM 875 C C . ASP A 1 109 ? 39.853 5.280 -88.397 1.00 94.19 109 ASP A C 1
ATOM 877 O O . ASP A 1 109 ? 39.040 5.293 -87.473 1.00 94.19 109 ASP A O 1
ATOM 881 N N . ILE A 1 110 ? 41.117 5.689 -88.234 1.00 94.56 110 ILE A N 1
ATOM 882 C CA . ILE A 1 110 ? 41.638 6.207 -86.961 1.00 94.56 110 ILE A CA 1
ATOM 883 C C . ILE A 1 110 ? 40.917 7.501 -86.571 1.00 94.56 110 ILE A C 1
ATOM 885 O O . ILE A 1 110 ? 40.465 7.629 -85.437 1.00 94.56 110 ILE A O 1
ATOM 889 N N . ILE A 1 111 ? 40.765 8.459 -87.492 1.00 93.69 111 ILE A N 1
ATOM 890 C CA . ILE A 1 111 ? 40.074 9.727 -87.207 1.00 93.69 111 ILE A CA 1
ATOM 891 C C . ILE A 1 111 ? 38.598 9.492 -86.871 1.00 93.69 111 ILE A C 1
ATOM 893 O O . ILE A 1 111 ? 38.059 10.153 -85.979 1.00 93.69 111 ILE A O 1
ATOM 897 N N . ARG A 1 112 ? 37.946 8.532 -87.535 1.00 94.31 112 ARG A N 1
ATOM 898 C CA . ARG A 1 112 ? 36.582 8.114 -87.204 1.00 94.31 112 ARG A CA 1
ATOM 899 C C . ARG A 1 112 ? 36.509 7.549 -85.788 1.00 94.31 112 ARG A C 1
ATOM 901 O O . ARG A 1 112 ? 35.693 8.029 -85.012 1.00 94.31 112 ARG A O 1
ATOM 908 N N . GLN A 1 113 ? 37.408 6.634 -85.424 1.00 96.00 113 GLN A N 1
ATOM 909 C CA . GLN A 1 113 ? 37.492 6.101 -84.061 1.00 96.00 113 GLN A CA 1
ATOM 910 C C . GLN A 1 113 ? 37.741 7.204 -83.025 1.00 96.00 113 GLN A C 1
ATOM 912 O O . GLN A 1 113 ? 37.058 7.246 -82.013 1.00 96.00 113 GLN A O 1
ATOM 917 N N . VAL A 1 114 ? 38.645 8.154 -83.291 1.00 95.50 114 VAL A N 1
ATOM 918 C CA . VAL A 1 114 ? 38.897 9.300 -82.394 1.00 95.50 114 VAL A CA 1
ATOM 919 C C . VAL A 1 114 ? 37.639 10.152 -82.209 1.00 95.50 114 VAL A C 1
ATOM 921 O O . VAL A 1 114 ? 37.346 10.598 -81.097 1.00 95.50 114 VAL A O 1
ATOM 924 N N . LYS A 1 115 ? 36.878 10.387 -83.283 1.00 95.06 115 LYS A N 1
ATOM 925 C CA . LYS A 1 115 ? 35.610 11.122 -83.220 1.00 95.06 115 LYS A CA 1
ATOM 926 C C . LYS A 1 115 ? 34.563 10.366 -82.399 1.00 95.06 115 LYS A C 1
ATOM 928 O O . LYS A 1 115 ? 33.890 10.995 -81.584 1.00 95.06 115 LYS A O 1
ATOM 933 N N . ASP A 1 116 ? 34.453 9.056 -82.598 1.00 96.38 116 ASP A N 1
ATOM 934 C CA . ASP A 1 116 ? 33.516 8.200 -81.872 1.00 96.38 116 ASP A CA 1
ATOM 935 C C . ASP A 1 116 ? 33.887 8.149 -80.376 1.00 96.38 116 ASP A C 1
ATOM 937 O O . ASP A 1 116 ? 33.050 8.465 -79.532 1.00 96.38 116 ASP A O 1
ATOM 941 N N . SER A 1 117 ? 35.165 7.937 -80.036 1.00 95.56 117 SER A N 1
ATOM 942 C CA . SER A 1 117 ? 35.665 7.980 -78.651 1.00 95.56 117 SER A CA 1
ATOM 943 C C . SER A 1 117 ? 35.474 9.343 -77.982 1.00 95.56 117 SER A C 1
ATOM 945 O O . SER A 1 117 ? 35.190 9.405 -76.788 1.00 95.56 117 SER A O 1
ATOM 947 N N . LYS A 1 118 ? 35.590 10.457 -78.720 1.00 96.00 118 LYS A N 1
ATOM 948 C CA . LYS A 1 118 ? 35.243 11.788 -78.191 1.00 96.00 118 LYS A CA 1
ATOM 949 C C . LYS A 1 118 ? 33.756 11.869 -77.830 1.00 96.00 118 LYS A C 1
ATOM 951 O O . LYS A 1 118 ? 33.419 12.466 -76.811 1.00 96.00 118 LYS A O 1
ATOM 956 N N . GLY A 1 119 ? 32.883 11.305 -78.667 1.00 95.88 119 GLY A N 1
ATOM 957 C CA . GLY A 1 119 ? 31.444 11.237 -78.409 1.00 95.88 119 GLY A CA 1
ATOM 958 C C . GLY A 1 119 ? 31.127 10.416 -77.160 1.00 95.88 119 GLY A C 1
ATOM 959 O O . GLY A 1 119 ? 30.415 10.897 -76.283 1.00 95.88 119 GLY A O 1
ATOM 960 N N . GLU A 1 120 ? 31.721 9.229 -77.036 1.00 95.81 120 GLU A N 1
ATOM 961 C CA . GLU A 1 120 ? 31.592 8.375 -75.847 1.00 95.81 120 GLU A CA 1
ATOM 962 C C . GLU A 1 120 ? 32.106 9.073 -74.582 1.00 95.81 120 GLU A C 1
ATOM 964 O O . GLU A 1 120 ? 31.422 9.077 -73.561 1.00 95.81 120 GLU A O 1
ATOM 969 N N . LEU A 1 121 ? 33.266 9.737 -74.655 1.00 96.19 121 LEU A N 1
ATOM 970 C CA . LEU A 1 121 ? 33.827 10.491 -73.532 1.00 96.19 121 LEU A CA 1
ATOM 971 C C . LEU A 1 121 ? 32.920 11.655 -73.111 1.00 96.19 121 LEU A C 1
ATOM 973 O O . LEU A 1 121 ? 32.803 11.946 -71.923 1.00 96.19 121 LEU A O 1
ATOM 977 N N . GLN A 1 122 ? 32.266 12.317 -74.069 1.00 95.94 122 GLN A N 1
ATOM 978 C CA . GLN A 1 122 ? 31.310 13.381 -73.779 1.00 95.94 122 GLN A CA 1
ATOM 979 C C . GLN A 1 122 ? 30.059 12.845 -73.068 1.00 95.94 122 GLN A C 1
ATOM 981 O O . GLN A 1 122 ? 29.600 13.469 -72.114 1.00 95.94 122 GLN A O 1
ATOM 986 N N . VAL A 1 123 ? 29.529 11.693 -73.494 1.00 96.88 123 VAL A N 1
ATOM 987 C CA . VAL A 1 123 ? 28.404 11.029 -72.811 1.00 96.88 123 VAL A CA 1
ATOM 988 C C . VAL A 1 123 ? 28.810 10.617 -71.397 1.00 96.88 123 VAL A C 1
ATOM 990 O O . VAL A 1 123 ? 28.153 11.019 -70.443 1.00 96.88 123 VAL A O 1
ATOM 993 N N . ALA A 1 124 ? 29.948 9.934 -71.240 1.00 96.12 124 ALA A N 1
ATOM 994 C CA . ALA A 1 124 ? 30.458 9.524 -69.932 1.00 96.12 124 ALA A CA 1
ATOM 995 C C . ALA A 1 124 ? 30.708 10.717 -68.990 1.00 96.12 124 ALA A C 1
ATOM 997 O O . ALA A 1 124 ? 30.451 10.628 -67.792 1.00 96.12 124 ALA A O 1
ATOM 998 N N . GLY A 1 125 ? 31.185 11.849 -69.522 1.00 96.50 125 GLY A N 1
ATOM 999 C CA . GLY A 1 125 ? 31.361 13.084 -68.758 1.00 96.50 125 GLY A CA 1
ATOM 1000 C C . GLY A 1 125 ? 30.039 13.680 -68.269 1.00 96.50 125 GLY A C 1
ATOM 1001 O O . GLY A 1 125 ? 29.957 14.113 -67.121 1.00 96.50 125 GLY A O 1
ATOM 1002 N N . ASN A 1 126 ? 28.999 13.662 -69.107 1.00 95.75 126 ASN A N 1
ATOM 1003 C CA . ASN A 1 126 ? 27.663 14.120 -68.724 1.00 95.75 126 ASN A CA 1
ATOM 1004 C C . ASN A 1 126 ? 27.024 13.198 -67.673 1.00 95.75 126 ASN A C 1
ATOM 1006 O O . ASN A 1 126 ? 26.487 13.694 -66.686 1.00 95.75 126 ASN A O 1
ATOM 1010 N N . ASP A 1 127 ? 27.134 11.878 -67.843 1.00 96.69 127 ASP A N 1
ATOM 1011 C CA . ASP A 1 127 ? 26.613 10.897 -66.882 1.00 96.69 127 ASP A CA 1
ATOM 1012 C C . ASP A 1 127 ? 27.319 11.023 -65.523 1.00 96.69 127 ASP A C 1
ATOM 1014 O O . ASP A 1 127 ? 26.680 10.985 -64.471 1.00 96.69 127 ASP A O 1
ATOM 1018 N N . MET A 1 128 ? 28.637 11.249 -65.531 1.00 96.12 128 MET A N 1
ATOM 1019 C CA . MET A 1 128 ? 29.413 11.510 -64.317 1.00 96.12 128 MET A CA 1
ATOM 1020 C C . MET A 1 128 ? 28.971 12.802 -63.621 1.00 96.12 128 MET A C 1
ATOM 1022 O O . MET A 1 128 ? 28.866 12.833 -62.393 1.00 96.12 128 MET A O 1
ATOM 1026 N N . ALA A 1 129 ? 28.706 13.869 -64.382 1.00 96.44 129 ALA A N 1
ATOM 1027 C CA . ALA A 1 129 ? 28.221 15.130 -63.830 1.00 96.44 129 ALA A CA 1
ATOM 1028 C C . ALA A 1 129 ? 26.852 14.952 -63.154 1.00 96.44 129 ALA A C 1
ATOM 1030 O O . ALA A 1 129 ? 26.694 15.361 -62.005 1.00 96.44 129 ALA A O 1
ATOM 1031 N N . ALA A 1 130 ? 25.916 14.261 -63.815 1.00 96.75 130 ALA A N 1
ATOM 1032 C CA . ALA A 1 130 ? 24.608 13.938 -63.247 1.00 96.75 130 ALA A CA 1
ATOM 1033 C C . ALA A 1 130 ? 24.733 13.075 -61.979 1.00 96.75 130 ALA A C 1
ATOM 1035 O O . ALA A 1 130 ? 24.188 13.418 -60.933 1.00 96.75 130 ALA A O 1
ATOM 1036 N N . SER A 1 131 ? 25.543 12.010 -62.018 1.00 96.69 131 SER A N 1
ATOM 1037 C CA . SER A 1 131 ? 25.771 11.152 -60.849 1.00 96.69 131 SER A CA 1
ATOM 1038 C C . SER A 1 131 ? 26.417 11.903 -59.676 1.00 96.69 131 SER A C 1
ATOM 1040 O O . SER A 1 131 ? 26.149 11.583 -58.515 1.00 96.69 131 SER A O 1
ATOM 1042 N N . THR A 1 132 ? 27.260 12.900 -59.955 1.00 96.69 132 THR A N 1
ATOM 1043 C CA . THR A 1 132 ? 27.873 13.758 -58.929 1.00 96.69 132 THR A CA 1
ATOM 1044 C C . THR A 1 132 ? 26.842 14.693 -58.293 1.00 96.69 132 THR A C 1
ATOM 1046 O O . THR A 1 132 ? 26.871 14.901 -57.077 1.00 96.69 132 THR A O 1
ATOM 1049 N N . GLU A 1 133 ? 25.916 15.235 -59.084 1.00 96.19 133 GLU A N 1
ATOM 1050 C CA . GLU A 1 133 ? 24.813 16.070 -58.596 1.00 96.19 133 GLU A CA 1
ATOM 1051 C C . GLU A 1 133 ? 23.844 15.266 -57.713 1.00 96.19 133 GLU A C 1
ATOM 1053 O O . GLU A 1 133 ? 23.537 15.688 -56.593 1.00 96.19 133 GLU A O 1
ATOM 1058 N N . ASP A 1 134 ? 23.471 14.058 -58.144 1.00 96.50 134 ASP A N 1
ATOM 1059 C CA . ASP A 1 134 ? 22.660 13.125 -57.350 1.00 96.50 134 ASP A CA 1
ATOM 1060 C C . ASP A 1 134 ? 23.354 12.769 -56.027 1.00 96.50 134 ASP A C 1
ATOM 1062 O O . ASP A 1 134 ? 22.749 12.823 -54.954 1.00 96.50 134 ASP A O 1
ATOM 1066 N N . THR A 1 135 ? 24.657 12.471 -56.080 1.00 96.75 135 THR A N 1
ATOM 1067 C CA . THR A 1 135 ? 25.460 12.164 -54.885 1.00 96.75 135 THR A CA 1
ATOM 1068 C C . THR A 1 135 ? 25.514 13.354 -53.926 1.00 96.75 135 THR A C 1
ATOM 1070 O O . THR A 1 135 ? 25.388 13.181 -52.715 1.00 96.75 135 THR A O 1
ATOM 1073 N N . THR A 1 136 ? 25.664 14.573 -54.446 1.00 97.25 136 THR A N 1
ATOM 1074 C CA . THR A 1 136 ? 25.676 15.799 -53.632 1.00 97.25 136 THR A CA 1
ATOM 1075 C C . THR A 1 136 ? 24.332 16.021 -52.939 1.00 97.25 136 THR A C 1
ATOM 1077 O O . THR A 1 136 ? 24.292 16.357 -51.750 1.00 97.25 136 THR A O 1
ATOM 1080 N N . SER A 1 137 ? 23.230 15.777 -53.651 1.00 97.06 137 SER A N 1
ATOM 1081 C CA . SER A 1 137 ? 21.881 15.862 -53.090 1.00 97.06 137 SER A CA 1
ATOM 1082 C C . SER A 1 137 ? 21.678 14.831 -51.977 1.00 97.06 137 SER A C 1
ATOM 1084 O O . SER A 1 137 ? 21.262 15.192 -50.876 1.00 97.06 137 SER A O 1
ATOM 1086 N N . ALA A 1 138 ? 22.076 13.576 -52.210 1.00 97.38 138 ALA A N 1
ATOM 1087 C CA . ALA A 1 138 ? 22.004 12.516 -51.205 1.00 97.38 138 ALA A CA 1
ATOM 1088 C C . ALA A 1 138 ? 22.849 12.833 -49.958 1.00 97.38 138 ALA A C 1
ATOM 1090 O O . ALA A 1 138 ? 22.397 12.631 -48.832 1.00 97.38 138 ALA A O 1
ATOM 1091 N N . ILE A 1 139 ? 24.059 13.378 -50.130 1.00 96.75 139 ILE A N 1
ATOM 1092 C CA . ILE A 1 139 ? 24.908 13.811 -49.007 1.00 96.75 139 ILE A CA 1
ATOM 1093 C C . ILE A 1 139 ? 24.226 14.921 -48.202 1.00 96.75 139 ILE A C 1
ATOM 1095 O O . ILE A 1 139 ? 24.251 14.890 -46.973 1.00 96.75 139 ILE A O 1
ATOM 1099 N N . THR A 1 140 ? 23.594 15.884 -48.875 1.00 96.69 140 THR A N 1
ATOM 1100 C CA . THR A 1 140 ? 22.871 16.977 -48.206 1.00 96.69 140 THR A CA 1
ATOM 1101 C C . THR A 1 140 ? 21.701 16.446 -47.373 1.00 96.69 140 THR A C 1
ATOM 1103 O O . THR A 1 140 ? 21.518 16.865 -46.231 1.00 96.69 140 THR A O 1
ATOM 1106 N N . GLU A 1 141 ? 20.949 15.476 -47.899 1.00 97.00 141 GLU A N 1
ATOM 1107 C CA . GLU A 1 141 ? 19.869 14.808 -47.163 1.00 97.00 141 GLU A CA 1
ATOM 1108 C C . GLU A 1 141 ? 20.396 14.007 -45.960 1.00 97.00 141 GLU A C 1
ATOM 1110 O O . GLU A 1 141 ? 19.828 14.070 -44.869 1.00 97.00 141 GLU A O 1
ATOM 1115 N N . ILE A 1 142 ? 21.524 13.304 -46.118 1.00 96.25 142 ILE A N 1
ATOM 1116 C CA . ILE A 1 142 ? 22.188 12.590 -45.017 1.00 96.25 142 ILE A CA 1
ATOM 1117 C C . ILE A 1 142 ? 22.582 13.559 -43.895 1.00 96.25 142 ILE A C 1
ATOM 1119 O O . ILE A 1 142 ? 22.335 13.256 -42.729 1.00 96.25 142 ILE A O 1
ATOM 1123 N N . ILE A 1 143 ? 23.153 14.722 -44.222 1.00 96.12 143 ILE A N 1
ATOM 1124 C CA . ILE A 1 143 ? 23.529 15.739 -43.226 1.00 96.12 143 ILE A CA 1
ATOM 1125 C C . ILE A 1 143 ? 22.291 16.233 -42.467 1.00 96.12 143 ILE A C 1
ATOM 1127 O O . ILE A 1 143 ? 22.298 16.247 -41.237 1.00 96.12 143 ILE A O 1
ATOM 1131 N N . ALA A 1 144 ? 21.204 16.552 -43.176 1.00 95.50 144 ALA A N 1
ATOM 1132 C CA . ALA A 1 144 ? 19.957 16.984 -42.544 1.00 95.50 144 ALA A CA 1
ATOM 1133 C C . ALA A 1 144 ? 19.374 15.911 -41.602 1.00 95.50 144 ALA A C 1
ATOM 1135 O O . ALA A 1 144 ? 18.908 16.222 -40.504 1.00 95.50 144 ALA A O 1
ATOM 1136 N N . ASN A 1 145 ? 19.444 14.637 -41.997 1.00 96.50 145 ASN A N 1
ATOM 1137 C CA . ASN A 1 145 ? 19.013 13.522 -41.155 1.00 96.50 145 ASN A CA 1
ATOM 1138 C C . ASN A 1 145 ? 19.896 13.356 -39.908 1.00 96.50 145 ASN A C 1
ATOM 1140 O O . ASN A 1 145 ? 19.373 13.098 -38.824 1.00 96.50 145 ASN A O 1
ATOM 1144 N N . ILE A 1 146 ? 21.217 13.534 -40.029 1.00 95.50 146 ILE A N 1
ATOM 1145 C CA . ILE A 1 146 ? 22.147 13.495 -38.889 1.00 95.50 146 ILE A CA 1
ATOM 1146 C C . ILE A 1 146 ? 21.817 14.602 -37.878 1.00 95.50 146 ILE A C 1
ATOM 1148 O O . ILE A 1 146 ? 21.745 14.324 -36.678 1.00 95.50 146 ILE A O 1
ATOM 1152 N N . ASP A 1 147 ? 21.547 15.822 -38.345 1.00 93.94 147 ASP A N 1
ATOM 1153 C CA . ASP A 1 147 ? 21.143 16.933 -37.474 1.00 93.94 147 ASP A CA 1
ATOM 1154 C C . ASP A 1 147 ? 19.813 16.636 -36.758 1.00 93.94 147 ASP A C 1
ATOM 1156 O O . ASP A 1 147 ? 19.683 16.848 -35.546 1.00 93.94 147 ASP A O 1
ATOM 1160 N N . GLY A 1 148 ? 18.840 16.061 -37.476 1.00 94.94 148 GLY A N 1
ATOM 1161 C CA . GLY A 1 148 ? 17.569 15.611 -36.901 1.00 94.94 148 GLY A CA 1
ATOM 1162 C C . GLY A 1 148 ? 17.747 14.551 -35.806 1.00 94.94 148 GLY A C 1
ATOM 1163 O O . GLY A 1 148 ? 17.137 14.649 -34.736 1.00 94.94 148 GLY A O 1
ATOM 1164 N N . ILE A 1 149 ? 18.638 13.579 -36.026 1.00 96.31 149 ILE A N 1
ATOM 1165 C CA . ILE A 1 149 ? 18.988 12.554 -35.032 1.00 96.31 149 ILE A CA 1
ATOM 1166 C C . ILE A 1 149 ? 19.617 13.193 -33.787 1.00 96.31 149 ILE A C 1
ATOM 1168 O O . ILE A 1 149 ? 19.278 12.804 -32.668 1.00 96.31 149 ILE A O 1
ATOM 1172 N N . GLY A 1 150 ? 20.483 14.199 -33.942 1.00 93.94 150 GLY A N 1
ATOM 1173 C CA . GLY A 1 150 ? 21.087 14.916 -32.813 1.00 93.94 150 GLY A CA 1
ATOM 1174 C C . GLY A 1 150 ? 20.049 15.575 -31.894 1.00 93.94 150 GLY A C 1
ATOM 1175 O O . GLY A 1 150 ? 20.113 15.446 -30.663 1.00 93.94 150 GLY A O 1
ATOM 1176 N N . ALA A 1 151 ? 19.035 16.219 -32.480 1.00 94.50 151 ALA A N 1
ATOM 1177 C CA . ALA A 1 151 ? 17.918 16.785 -31.724 1.00 94.50 151 ALA A CA 1
ATOM 1178 C C . ALA A 1 151 ? 17.102 15.696 -31.002 1.00 94.50 151 ALA A C 1
ATOM 1180 O O . ALA A 1 151 ? 16.741 15.849 -29.830 1.00 94.50 151 ALA A O 1
ATOM 1181 N N . GLN A 1 152 ? 16.859 14.563 -31.665 1.00 96.44 152 GLN A N 1
ATOM 1182 C CA . GLN A 1 152 ? 16.127 13.440 -31.082 1.00 96.44 152 GLN A CA 1
ATOM 1183 C C . GLN A 1 152 ? 16.883 12.788 -29.914 1.00 96.44 152 GLN A C 1
ATOM 1185 O O . GLN A 1 152 ? 16.270 12.484 -28.891 1.00 96.44 152 GLN A O 1
ATOM 1190 N N . ILE A 1 153 ? 18.209 12.646 -30.015 1.00 97.12 153 ILE A N 1
ATOM 1191 C CA . ILE A 1 153 ? 19.068 12.161 -28.923 1.00 97.12 153 ILE A CA 1
ATOM 1192 C C . ILE A 1 153 ? 18.969 13.087 -27.706 1.00 97.12 153 ILE A C 1
ATOM 1194 O O . ILE A 1 153 ? 18.846 12.612 -26.578 1.00 97.12 153 ILE A O 1
ATOM 1198 N N . THR A 1 154 ? 18.957 14.404 -27.920 1.00 96.75 154 THR A N 1
ATOM 1199 C CA . THR A 1 154 ? 18.809 15.382 -26.831 1.00 96.75 154 THR A CA 1
ATOM 1200 C C . THR A 1 154 ? 17.467 15.226 -26.112 1.00 96.75 154 THR A C 1
ATOM 1202 O O . THR A 1 154 ? 17.423 15.164 -24.882 1.00 96.75 154 THR A O 1
ATOM 1205 N N . ASN A 1 155 ? 16.372 15.076 -26.863 1.00 96.56 155 ASN A N 1
ATOM 1206 C CA . ASN A 1 155 ? 15.054 14.811 -26.282 1.00 96.56 155 ASN A CA 1
ATOM 1207 C C . ASN A 1 155 ? 15.018 13.477 -25.522 1.00 96.56 155 ASN A C 1
ATOM 1209 O O . ASN A 1 155 ? 14.500 13.420 -24.408 1.00 96.56 155 ASN A O 1
ATOM 1213 N N . GLN A 1 156 ? 15.629 12.427 -26.076 1.00 96.62 156 GLN A N 1
ATOM 1214 C CA . GLN A 1 156 ? 15.715 11.122 -25.426 1.00 96.62 156 GLN A CA 1
ATOM 1215 C C . GLN A 1 156 ? 16.488 11.192 -24.101 1.00 96.62 156 GLN A C 1
ATOM 1217 O O . GLN A 1 156 ? 16.052 10.597 -23.116 1.00 96.62 156 GLN A O 1
ATOM 1222 N N . MET A 1 157 ? 17.595 11.943 -24.040 1.00 97.31 157 MET A N 1
ATOM 1223 C CA . MET A 1 157 ? 18.347 12.160 -22.797 1.00 97.31 157 MET A CA 1
ATOM 1224 C C . MET A 1 157 ? 17.499 12.864 -21.732 1.00 97.31 157 MET A C 1
ATOM 1226 O O . MET A 1 157 ? 17.521 12.462 -20.568 1.00 97.31 157 MET A O 1
ATOM 1230 N N . ASN A 1 158 ? 16.700 13.862 -22.120 1.00 97.00 158 ASN A N 1
ATOM 1231 C CA . ASN A 1 158 ? 15.777 14.526 -21.198 1.00 97.00 158 ASN A CA 1
ATOM 1232 C C . ASN A 1 158 ? 14.728 13.550 -20.644 1.00 97.00 158 ASN A C 1
ATOM 1234 O O . ASN A 1 158 ? 14.508 13.517 -19.433 1.00 97.00 158 ASN A O 1
ATOM 1238 N N . SER A 1 159 ? 14.137 12.704 -21.494 1.00 97.50 159 SER A N 1
ATOM 1239 C CA . SER A 1 159 ? 13.184 11.675 -21.055 1.00 97.50 159 SER A CA 1
ATOM 1240 C C . SER A 1 159 ? 13.821 10.624 -20.141 1.00 97.50 159 SER A C 1
ATOM 1242 O O . SER A 1 159 ? 13.196 10.196 -19.170 1.00 97.50 159 SER A O 1
ATOM 1244 N N . VAL A 1 160 ? 15.072 10.225 -20.400 1.00 97.81 160 VAL A N 1
ATOM 1245 C CA . VAL A 1 160 ? 15.824 9.315 -19.519 1.00 97.81 160 VAL A CA 1
ATOM 1246 C C . VAL A 1 160 ? 16.056 9.956 -18.150 1.00 97.81 160 VAL A C 1
ATOM 1248 O O . VAL A 1 160 ? 15.800 9.310 -17.137 1.00 97.81 160 VAL A O 1
ATOM 1251 N N . ASN A 1 161 ? 16.452 11.231 -18.099 1.00 97.44 161 ASN A N 1
ATOM 1252 C CA . ASN A 1 161 ? 16.626 11.957 -16.837 1.00 97.44 161 ASN A CA 1
ATOM 1253 C C . ASN A 1 161 ? 15.311 12.071 -16.053 1.00 97.44 161 ASN A C 1
ATOM 1255 O O . ASN A 1 161 ? 15.290 11.801 -14.856 1.00 97.44 161 ASN A O 1
ATOM 1259 N N . GLN A 1 162 ? 14.202 12.397 -16.724 1.00 97.38 162 GLN A N 1
ATOM 1260 C CA . GLN A 1 162 ? 12.876 12.426 -16.094 1.00 97.38 162 GLN A CA 1
ATOM 1261 C C . GLN A 1 162 ? 12.472 11.055 -15.544 1.00 97.38 162 GLN A C 1
ATOM 1263 O O . GLN A 1 162 ? 11.949 10.961 -14.436 1.00 97.38 162 GLN A O 1
ATOM 1268 N N . THR A 1 163 ? 12.753 9.987 -16.293 1.00 97.38 163 THR A N 1
ATOM 1269 C CA . THR A 1 163 ? 12.484 8.614 -15.851 1.00 97.38 163 THR A CA 1
ATOM 1270 C C . THR A 1 163 ? 13.324 8.261 -14.624 1.00 97.38 163 THR A C 1
ATOM 1272 O O . THR A 1 163 ? 12.797 7.700 -13.668 1.00 97.38 163 THR A O 1
ATOM 1275 N N . ALA A 1 164 ? 14.607 8.632 -14.602 1.00 97.56 164 ALA A N 1
ATOM 1276 C CA . ALA A 1 164 ? 15.480 8.412 -13.451 1.00 97.56 164 ALA A CA 1
ATOM 1277 C C . ALA A 1 164 ? 14.990 9.163 -12.200 1.00 97.56 164 ALA A C 1
ATOM 1279 O O . ALA A 1 164 ? 14.969 8.588 -11.111 1.00 97.56 164 ALA A O 1
ATOM 1280 N N . SER A 1 165 ? 14.536 10.412 -12.350 1.00 97.81 165 SER A N 1
ATOM 1281 C CA . SER A 1 165 ? 13.898 11.163 -11.261 1.00 97.81 165 SER A CA 1
ATOM 1282 C C . SER A 1 165 ? 12.636 10.466 -10.750 1.00 97.81 165 SER A C 1
ATOM 1284 O O . SER A 1 165 ? 12.521 10.239 -9.551 1.00 97.81 165 SER A O 1
ATOM 1286 N N . ALA A 1 166 ? 11.743 10.036 -11.646 1.00 97.69 166 ALA A N 1
ATOM 1287 C CA . ALA A 1 166 ? 10.527 9.323 -11.260 1.00 97.69 166 ALA A CA 1
ATOM 1288 C C . ALA A 1 166 ? 10.828 8.007 -10.516 1.00 97.69 166 ALA A C 1
ATOM 1290 O O . ALA A 1 166 ? 10.146 7.668 -9.552 1.00 97.69 166 ALA A O 1
ATOM 1291 N N . VAL A 1 167 ? 11.871 7.276 -10.920 1.00 97.75 167 VAL A N 1
ATOM 1292 C CA . VAL A 1 167 ? 12.323 6.062 -10.219 1.00 97.75 167 VAL A CA 1
ATOM 1293 C C . VAL A 1 167 ? 12.833 6.381 -8.809 1.00 97.75 167 VAL A C 1
ATOM 1295 O O . VAL A 1 167 ? 12.514 5.646 -7.874 1.00 97.75 167 VAL A O 1
ATOM 1298 N N . ASN A 1 168 ? 13.571 7.480 -8.625 1.00 97.81 168 ASN A N 1
ATOM 1299 C CA . ASN A 1 168 ? 14.008 7.919 -7.295 1.00 97.81 168 ASN A CA 1
ATOM 1300 C C . ASN A 1 168 ? 12.821 8.292 -6.395 1.00 97.81 168 ASN A C 1
ATOM 1302 O O . ASN A 1 168 ? 12.783 7.867 -5.239 1.00 97.81 168 ASN A O 1
ATOM 1306 N N . ASP A 1 169 ? 11.830 9.008 -6.930 1.00 97.81 169 ASP A N 1
ATOM 1307 C CA . ASP A 1 169 ? 10.607 9.352 -6.196 1.00 97.81 169 ASP A CA 1
ATOM 1308 C C . ASP A 1 169 ? 9.839 8.087 -5.780 1.00 97.81 169 ASP A C 1
ATOM 1310 O O . ASP A 1 169 ? 9.411 7.958 -4.632 1.00 97.81 169 ASP A O 1
ATOM 1314 N N . ILE A 1 170 ? 9.724 7.101 -6.679 1.00 97.44 170 ILE A N 1
ATOM 1315 C CA . ILE A 1 170 ? 9.127 5.792 -6.372 1.00 97.44 170 ILE A CA 1
ATOM 1316 C C . ILE A 1 170 ? 9.902 5.088 -5.252 1.00 97.44 170 ILE A C 1
ATOM 1318 O O . ILE A 1 170 ? 9.286 4.586 -4.313 1.00 97.44 170 ILE A O 1
ATOM 1322 N N . SER A 1 171 ? 11.236 5.070 -5.306 1.00 97.88 171 SER A N 1
ATOM 1323 C CA . SER A 1 171 ? 12.065 4.452 -4.264 1.00 97.88 171 SER A CA 1
ATOM 1324 C C . SER A 1 171 ? 11.882 5.128 -2.900 1.00 97.88 171 SER A C 1
ATOM 1326 O O . SER A 1 171 ? 11.830 4.450 -1.868 1.00 97.88 171 SER A O 1
ATOM 1328 N N . SER A 1 172 ? 11.759 6.458 -2.881 1.00 97.81 172 SER A N 1
ATOM 1329 C CA . SER A 1 172 ? 11.473 7.214 -1.659 1.00 97.81 172 SER A CA 1
ATOM 1330 C C . SER A 1 172 ? 10.090 6.862 -1.109 1.00 97.81 172 SER A C 1
ATOM 1332 O O . SER A 1 172 ? 9.973 6.524 0.069 1.00 97.81 172 SER A O 1
ATOM 1334 N N . ASN A 1 173 ? 9.070 6.821 -1.970 1.00 97.81 173 ASN A N 1
ATOM 1335 C CA . ASN A 1 173 ? 7.711 6.445 -1.588 1.00 97.81 173 ASN A CA 1
ATOM 1336 C C . ASN A 1 173 ? 7.624 5.009 -1.049 1.00 97.81 173 ASN A C 1
ATOM 1338 O O . ASN A 1 173 ? 6.928 4.776 -0.065 1.00 97.81 173 ASN A O 1
ATOM 1342 N N . ILE A 1 174 ? 8.352 4.052 -1.638 1.00 97.88 174 ILE A N 1
ATOM 1343 C CA . ILE A 1 174 ? 8.435 2.671 -1.129 1.00 97.88 174 ILE A CA 1
ATOM 1344 C C . ILE A 1 174 ? 9.036 2.647 0.281 1.00 97.88 174 ILE A C 1
ATOM 1346 O O . ILE A 1 174 ? 8.545 1.930 1.150 1.00 97.88 174 ILE A O 1
ATOM 1350 N N . THR A 1 175 ? 10.069 3.454 0.530 1.00 98.06 175 THR A N 1
ATOM 1351 C CA . THR A 1 175 ? 10.690 3.551 1.860 1.00 98.06 175 THR A CA 1
ATOM 1352 C C . THR A 1 175 ? 9.706 4.115 2.887 1.00 98.06 175 THR A C 1
ATOM 1354 O O . THR A 1 175 ? 9.551 3.546 3.966 1.00 98.06 175 THR A O 1
ATOM 1357 N N . SER A 1 176 ? 8.977 5.182 2.542 1.00 97.88 176 SER A N 1
ATOM 1358 C CA . SER A 1 176 ? 7.919 5.731 3.400 1.00 97.88 176 SER A CA 1
ATOM 1359 C C . SER A 1 176 ? 6.785 4.732 3.638 1.00 97.88 176 SER A C 1
ATOM 1361 O O . SER A 1 176 ? 6.281 4.632 4.754 1.00 97.88 176 SER A O 1
ATOM 1363 N N . LEU A 1 177 ? 6.402 3.963 2.616 1.00 97.69 177 LEU A N 1
ATOM 1364 C CA . LEU A 1 177 ? 5.384 2.922 2.732 1.00 97.69 177 LEU A CA 1
ATOM 1365 C C . LEU A 1 177 ? 5.810 1.811 3.696 1.00 97.69 177 LEU A C 1
ATOM 1367 O O . LEU A 1 177 ? 4.998 1.392 4.513 1.00 97.69 177 LEU A O 1
ATOM 1371 N N . ASN A 1 178 ? 7.072 1.378 3.651 1.00 97.81 178 ASN A N 1
ATOM 1372 C CA . ASN A 1 178 ? 7.596 0.395 4.601 1.00 97.81 178 ASN A CA 1
ATOM 1373 C C . ASN A 1 178 ? 7.509 0.895 6.048 1.00 97.81 178 ASN A C 1
ATOM 1375 O O . ASN A 1 178 ? 7.032 0.156 6.903 1.00 97.81 178 ASN A O 1
ATOM 1379 N N . HIS A 1 179 ? 7.865 2.156 6.312 1.00 96.81 179 HIS A N 1
ATOM 1380 C CA . HIS A 1 179 ? 7.696 2.735 7.649 1.00 96.81 179 HIS A CA 1
ATOM 1381 C C . HIS A 1 179 ? 6.228 2.772 8.094 1.00 96.81 179 HIS A C 1
ATOM 1383 O O . HIS A 1 179 ? 5.919 2.390 9.219 1.00 96.81 179 HIS A O 1
ATOM 1389 N N . MET A 1 180 ? 5.300 3.149 7.207 1.00 97.62 180 MET A N 1
ATOM 1390 C CA . MET A 1 180 ? 3.868 3.116 7.532 1.00 97.62 180 MET A CA 1
ATOM 1391 C C . MET A 1 180 ? 3.369 1.695 7.837 1.00 97.62 180 MET A C 1
ATOM 1393 O O . MET A 1 180 ? 2.519 1.519 8.708 1.00 97.62 180 MET A O 1
ATOM 1397 N N . ILE A 1 181 ? 3.892 0.679 7.142 1.00 97.56 181 ILE A N 1
ATOM 1398 C CA . ILE A 1 181 ? 3.568 -0.730 7.404 1.00 97.56 181 ILE A CA 1
ATOM 1399 C C . ILE A 1 181 ? 4.093 -1.164 8.780 1.00 97.56 181 ILE A C 1
ATOM 1401 O O . ILE A 1 181 ? 3.373 -1.846 9.509 1.00 97.56 181 ILE A O 1
ATOM 1405 N N . GLU A 1 182 ? 5.311 -0.764 9.153 1.00 97.69 182 GLU A N 1
ATOM 1406 C CA . GLU A 1 182 ? 5.883 -1.036 10.480 1.00 97.69 182 GLU A CA 1
ATOM 1407 C C . GLU A 1 182 ? 5.041 -0.404 11.599 1.00 97.69 182 GLU A C 1
ATOM 1409 O O . GLU A 1 182 ? 4.654 -1.095 12.546 1.00 97.69 182 GLU A O 1
ATOM 1414 N N . ASP A 1 183 ? 4.674 0.872 11.451 1.00 97.25 183 ASP A N 1
ATOM 1415 C CA . ASP A 1 183 ? 3.814 1.584 12.403 1.00 97.25 183 ASP A CA 1
ATOM 1416 C C . ASP A 1 183 ? 2.427 0.935 12.507 1.00 97.25 183 ASP A C 1
ATOM 1418 O O . ASP A 1 183 ? 1.884 0.750 13.602 1.00 97.25 183 ASP A O 1
ATOM 1422 N N . GLN A 1 184 ? 1.851 0.528 11.373 1.00 97.25 184 GLN A N 1
ATOM 1423 C CA . GLN A 1 184 ? 0.562 -0.156 11.346 1.00 97.25 184 GLN A CA 1
ATOM 1424 C C . GLN A 1 184 ? 0.633 -1.527 12.031 1.00 97.25 184 GLN A C 1
ATOM 1426 O O . GLN A 1 184 ? -0.278 -1.878 12.783 1.00 97.25 184 GLN A O 1
ATOM 1431 N N . ALA A 1 185 ? 1.705 -2.294 11.821 1.00 97.44 185 ALA A N 1
ATOM 1432 C CA . ALA A 1 185 ? 1.910 -3.580 12.485 1.00 97.44 185 ALA A CA 1
ATOM 1433 C C . ALA A 1 185 ? 2.038 -3.419 14.011 1.00 97.44 185 ALA A C 1
ATOM 1435 O O . ALA A 1 185 ? 1.447 -4.196 14.773 1.00 97.44 185 ALA A O 1
ATOM 1436 N N . ALA A 1 186 ? 2.739 -2.377 14.466 1.00 96.75 186 ALA A N 1
ATOM 1437 C CA . ALA A 1 186 ? 2.804 -2.021 15.881 1.00 96.75 186 ALA A CA 1
ATOM 1438 C C . ALA A 1 186 ? 1.415 -1.650 16.434 1.00 96.75 186 ALA A C 1
ATOM 1440 O O . ALA A 1 186 ? 1.008 -2.162 17.481 1.00 96.75 186 ALA A O 1
ATOM 1441 N N . GLY A 1 187 ? 0.644 -0.845 15.695 1.00 97.44 187 GLY A N 1
ATOM 1442 C CA . GLY A 1 187 ? -0.726 -0.473 16.055 1.00 97.44 187 GLY A CA 1
ATOM 1443 C C . GLY A 1 187 ? -1.674 -1.673 16.168 1.00 97.44 187 GLY A C 1
ATOM 1444 O O . GLY A 1 187 ? -2.435 -1.771 17.132 1.00 97.44 187 GLY A O 1
ATOM 1445 N N . VAL A 1 188 ? -1.594 -2.628 15.236 1.00 97.62 188 VAL A N 1
ATOM 1446 C CA . VAL A 1 188 ? -2.373 -3.880 15.281 1.00 97.62 188 VAL A CA 1
ATOM 1447 C C . VAL A 1 188 ? -1.996 -4.721 16.500 1.00 97.62 188 VAL A C 1
ATOM 1449 O O . VAL A 1 188 ? -2.879 -5.236 17.185 1.00 97.62 188 VAL A O 1
ATOM 1452 N N . THR A 1 189 ? -0.703 -4.819 16.814 1.00 97.44 189 THR A N 1
ATOM 1453 C CA . THR A 1 189 ? -0.224 -5.552 17.996 1.00 97.44 189 THR A CA 1
ATOM 1454 C C . THR A 1 189 ? -0.776 -4.935 19.284 1.00 97.44 189 THR A C 1
ATOM 1456 O O . THR A 1 189 ? -1.313 -5.645 20.133 1.00 97.44 189 THR A O 1
ATOM 1459 N N . GLN A 1 190 ? -0.728 -3.606 19.409 1.00 96.94 190 GLN A N 1
ATOM 1460 C CA . GLN A 1 190 ? -1.286 -2.894 20.559 1.00 96.94 190 GLN A CA 1
ATOM 1461 C C . GLN A 1 190 ? -2.807 -3.073 20.672 1.00 96.94 190 GLN A C 1
ATOM 1463 O O . GLN A 1 190 ? -3.322 -3.300 21.769 1.00 96.94 190 GLN A O 1
ATOM 1468 N N . ALA A 1 191 ? -3.529 -2.996 19.551 1.00 96.75 191 ALA A N 1
ATOM 1469 C CA . ALA A 1 191 ? -4.970 -3.227 19.522 1.00 96.75 191 ALA A CA 1
ATOM 1470 C C . ALA A 1 191 ? -5.322 -4.656 19.963 1.00 96.75 191 ALA A C 1
ATOM 1472 O O . ALA A 1 191 ? -6.253 -4.836 20.748 1.00 96.75 191 ALA A O 1
ATOM 1473 N N . SER A 1 192 ? -4.549 -5.658 19.532 1.00 97.31 192 SER A N 1
ATOM 1474 C CA . SER A 1 192 ? -4.726 -7.052 19.958 1.00 97.31 192 SER A CA 1
ATOM 1475 C C . SER A 1 192 ? -4.585 -7.200 21.474 1.00 97.31 192 SER A C 1
ATOM 1477 O O . SER A 1 192 ? -5.469 -7.761 22.119 1.00 97.31 192 SER A O 1
ATOM 1479 N N . SER A 1 193 ? -3.540 -6.614 22.069 1.00 97.06 193 SER A N 1
ATOM 1480 C CA . SER A 1 193 ? -3.346 -6.624 23.526 1.00 97.06 193 SER A CA 1
ATOM 1481 C C . SER A 1 193 ? -4.494 -5.936 24.276 1.00 97.06 193 SER A C 1
ATOM 1483 O O . SER A 1 193 ? -4.943 -6.416 25.317 1.00 97.06 193 SER A O 1
ATOM 1485 N N . ALA A 1 194 ? -5.013 -4.823 23.746 1.00 97.19 194 ALA A N 1
ATOM 1486 C CA . ALA A 1 194 ? -6.160 -4.133 24.336 1.00 97.19 194 ALA A CA 1
ATOM 1487 C C . ALA A 1 194 ? -7.437 -4.993 24.292 1.00 97.19 194 ALA A C 1
ATOM 1489 O O . ALA A 1 194 ? -8.199 -5.018 25.262 1.00 97.19 194 ALA A O 1
ATOM 1490 N N . VAL A 1 195 ? -7.652 -5.733 23.199 1.00 97.12 195 VAL A N 1
ATOM 1491 C CA . VAL A 1 195 ? -8.768 -6.680 23.065 1.00 97.12 195 VAL A CA 1
ATOM 1492 C C . VAL A 1 195 ? -8.626 -7.844 24.048 1.00 97.12 195 VAL A C 1
ATOM 1494 O O . VAL A 1 195 ? -9.604 -8.195 24.706 1.00 97.12 195 VAL A O 1
ATOM 1497 N N . GLU A 1 196 ? -7.430 -8.409 24.221 1.00 97.25 196 GLU A N 1
ATOM 1498 C CA . GLU A 1 196 ? -7.185 -9.458 25.221 1.00 97.25 196 GLU A CA 1
ATOM 1499 C C . GLU A 1 196 ? -7.485 -8.974 26.645 1.00 97.25 196 GLU A C 1
ATOM 1501 O O . GLU A 1 196 ? -8.184 -9.654 27.405 1.00 97.25 196 GLU A O 1
ATOM 1506 N N . GLN A 1 197 ? -7.036 -7.764 26.991 1.00 97.25 197 GLN A N 1
ATOM 1507 C CA . GLN A 1 197 ? -7.343 -7.149 28.282 1.00 97.25 197 GLN A CA 1
ATOM 1508 C C . 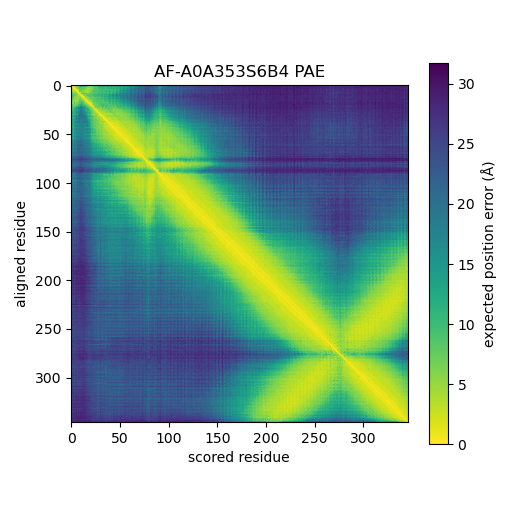GLN A 1 197 ? -8.854 -6.932 28.457 1.00 97.25 197 GLN A C 1
ATOM 1510 O O . GLN A 1 197 ? -9.405 -7.209 29.524 1.00 97.25 197 GLN A O 1
ATOM 1515 N N . MET A 1 198 ? -9.548 -6.481 27.410 1.00 96.38 198 MET A N 1
ATOM 1516 C CA . MET A 1 198 ? -11.001 -6.307 27.425 1.00 96.38 198 MET A CA 1
ATOM 1517 C C . MET A 1 198 ? -11.729 -7.637 27.658 1.00 96.38 198 MET A C 1
ATOM 1519 O O . MET A 1 198 ? -12.638 -7.690 28.484 1.00 96.38 198 MET A O 1
ATOM 1523 N N . ILE A 1 199 ? -11.304 -8.724 27.007 1.00 96.44 199 ILE A N 1
ATOM 1524 C CA . ILE A 1 199 ? -11.853 -10.071 27.238 1.00 96.44 199 ILE A CA 1
ATOM 1525 C C . ILE A 1 199 ? -11.644 -10.496 28.699 1.00 96.44 199 ILE A C 1
ATOM 1527 O O . ILE A 1 199 ? -12.562 -11.037 29.321 1.00 96.44 199 ILE A O 1
ATOM 1531 N N . GLY A 1 200 ? -10.467 -10.228 29.273 1.00 96.50 200 GLY A N 1
ATOM 1532 C CA . GLY A 1 200 ? -10.188 -10.479 30.691 1.00 96.50 200 GLY A CA 1
ATOM 1533 C C . GLY A 1 200 ? -11.111 -9.694 31.632 1.00 96.50 200 GLY A C 1
ATOM 1534 O O . GLY A 1 200 ? -11.666 -10.258 32.582 1.00 96.50 200 GLY A O 1
ATOM 1535 N N . ASN A 1 201 ? -11.344 -8.417 31.328 1.00 95.81 201 ASN A N 1
ATOM 1536 C CA . ASN A 1 201 ? -12.256 -7.563 32.087 1.00 95.81 201 ASN A CA 1
ATOM 1537 C C . ASN A 1 201 ? -13.706 -8.050 31.984 1.00 95.81 201 ASN A C 1
ATOM 1539 O O . ASN A 1 201 ? -14.372 -8.163 33.008 1.00 95.81 201 ASN A O 1
ATOM 1543 N N . ILE A 1 202 ? -14.177 -8.422 30.789 1.00 94.88 202 ILE A N 1
ATOM 1544 C CA . ILE A 1 202 ? -15.522 -8.983 30.584 1.00 94.88 202 ILE A CA 1
ATOM 1545 C C . ILE A 1 202 ? -15.703 -10.267 31.401 1.00 94.88 202 ILE A C 1
ATOM 1547 O O . ILE A 1 202 ? -16.714 -10.419 32.082 1.00 94.88 202 ILE A O 1
ATOM 1551 N N . ARG A 1 203 ? -14.712 -11.171 31.411 1.00 95.12 203 ARG A N 1
ATOM 1552 C CA . ARG A 1 203 ? -14.758 -12.383 32.254 1.00 95.12 203 ARG A CA 1
ATOM 1553 C C . ARG A 1 203 ? -14.862 -12.047 33.743 1.00 95.12 203 ARG A C 1
ATOM 1555 O O . ARG A 1 203 ? -15.622 -12.691 34.463 1.00 95.12 203 ARG A O 1
ATOM 1562 N N . SER A 1 204 ? -14.121 -11.037 34.198 1.00 95.19 204 SER A N 1
ATOM 1563 C CA . SER A 1 204 ? -14.140 -10.587 35.596 1.00 95.19 204 SER A CA 1
ATOM 1564 C C . SER A 1 204 ? -15.479 -9.953 35.982 1.00 95.19 204 SER A C 1
ATOM 1566 O O . SER A 1 204 ? -16.005 -10.228 37.062 1.00 95.19 204 SER A O 1
ATOM 1568 N N . VAL A 1 205 ? -16.063 -9.151 35.087 1.00 93.38 205 VAL A N 1
ATOM 1569 C CA . VAL A 1 205 ? -17.416 -8.601 35.242 1.00 93.38 205 VAL A CA 1
ATOM 1570 C C . VAL A 1 205 ? -18.438 -9.731 35.317 1.00 93.38 205 VAL A C 1
ATOM 1572 O O . VAL A 1 205 ? -19.219 -9.757 36.261 1.00 93.38 205 VAL A O 1
ATOM 1575 N N . ASN A 1 206 ? -18.379 -10.713 34.413 1.00 91.56 206 ASN A N 1
ATOM 1576 C CA . ASN A 1 206 ? -19.329 -11.826 34.403 1.00 91.56 206 ASN A CA 1
ATOM 1577 C C . ASN A 1 206 ? -19.264 -12.653 35.701 1.00 91.56 206 ASN A C 1
ATOM 1579 O O . ASN A 1 206 ? -20.285 -12.935 36.321 1.00 91.56 206 ASN A O 1
ATOM 1583 N N . SER A 1 207 ? -18.053 -12.939 36.198 1.00 93.38 207 SER A N 1
ATOM 1584 C CA . SER A 1 207 ? -17.879 -13.598 37.501 1.00 93.38 207 SER A CA 1
ATOM 1585 C C . SER A 1 207 ? -18.426 -12.763 38.668 1.00 93.38 207 SER A C 1
ATOM 1587 O O . SER A 1 207 ? -18.922 -13.319 39.649 1.00 93.38 207 SER A O 1
ATOM 1589 N N . SER A 1 208 ? -18.340 -11.434 38.582 1.00 93.19 208 SER A N 1
ATOM 1590 C CA . SER A 1 208 ? -18.885 -10.532 39.604 1.00 93.19 208 SER A CA 1
ATOM 1591 C C . SER A 1 208 ? -20.414 -10.495 39.563 1.00 93.19 208 SER A C 1
ATOM 1593 O O . SER A 1 208 ? -21.043 -10.500 40.618 1.00 93.19 208 SER A O 1
ATOM 1595 N N . VAL A 1 209 ? -21.007 -10.530 38.367 1.00 91.88 209 VAL A N 1
ATOM 1596 C CA . VAL A 1 209 ? -22.458 -10.649 38.147 1.00 91.88 209 VAL A CA 1
ATOM 1597 C C . VAL A 1 209 ? -22.984 -11.973 38.705 1.00 91.88 209 VAL A C 1
ATOM 1599 O O . VAL A 1 209 ? -23.967 -11.963 39.439 1.00 91.88 209 VAL A O 1
ATOM 1602 N N . ASP A 1 210 ? -22.293 -13.093 38.468 1.00 91.00 210 ASP A N 1
ATOM 1603 C CA . ASP A 1 210 ? -22.659 -14.395 39.050 1.00 91.00 210 ASP A CA 1
ATOM 1604 C C . ASP A 1 210 ? -22.657 -14.373 40.587 1.00 91.00 210 ASP A C 1
ATOM 1606 O O . ASP A 1 210 ? -23.601 -14.841 41.228 1.00 91.00 210 ASP A O 1
ATOM 1610 N N . LYS A 1 211 ? -21.614 -13.792 41.200 1.00 91.75 211 LYS A N 1
ATOM 1611 C CA . LYS A 1 211 ? -21.546 -13.625 42.664 1.00 91.75 211 LYS A CA 1
ATOM 1612 C C . LYS A 1 211 ? -22.654 -12.717 43.191 1.00 91.75 211 LYS A C 1
ATOM 1614 O O . LYS A 1 211 ? -23.203 -12.974 44.262 1.00 91.75 211 LYS A O 1
ATOM 1619 N N . MET A 1 212 ? -22.973 -11.658 42.452 1.00 91.00 212 MET A N 1
ATOM 1620 C CA . MET A 1 212 ? -24.028 -10.717 42.806 1.00 91.00 212 MET A CA 1
ATOM 1621 C C . MET A 1 212 ? -25.409 -11.382 42.757 1.00 91.00 212 MET A C 1
ATOM 1623 O O . MET A 1 212 ? -26.163 -11.231 43.713 1.00 91.00 212 MET A O 1
ATOM 1627 N N . ALA A 1 213 ? -25.703 -12.184 41.729 1.00 89.12 213 ALA A N 1
ATOM 1628 C CA . ALA A 1 213 ? -26.941 -12.963 41.640 1.00 89.12 213 ALA A CA 1
ATOM 1629 C C . ALA A 1 213 ? -27.106 -13.905 42.848 1.00 89.12 213 ALA A C 1
ATOM 1631 O O . ALA A 1 213 ? -28.120 -13.865 43.539 1.00 89.12 213 ALA A O 1
ATOM 1632 N N . SER A 1 214 ? -26.063 -14.675 43.187 1.00 91.19 214 SER A N 1
ATOM 1633 C CA . SER A 1 214 ? -26.083 -15.555 44.369 1.00 91.19 214 SER A CA 1
ATOM 1634 C C . SER A 1 214 ? -26.271 -14.785 45.689 1.00 91.19 214 SER A C 1
ATOM 1636 O O . SER A 1 214 ? -26.961 -15.251 46.601 1.00 91.19 214 SER A O 1
ATOM 1638 N N . SER A 1 215 ? -25.693 -13.584 45.793 1.00 91.81 215 SER A N 1
ATOM 1639 C CA . SER A 1 215 ? -25.865 -12.722 46.969 1.00 91.81 215 SER A CA 1
ATOM 1640 C C . SER A 1 215 ? -27.296 -12.189 47.081 1.00 91.81 215 SER A C 1
ATOM 1642 O O . SER A 1 215 ? -27.833 -12.143 48.185 1.00 91.81 215 SER A O 1
ATOM 1644 N N . PHE A 1 216 ? -27.933 -11.821 45.964 1.00 90.19 216 PHE A N 1
ATOM 1645 C CA . PHE A 1 216 ? -29.329 -11.374 45.949 1.00 90.19 216 PHE A CA 1
ATOM 1646 C C . PHE A 1 216 ? -30.311 -12.492 46.284 1.00 90.19 216 PHE A C 1
ATOM 1648 O O . PHE A 1 216 ? -31.257 -12.247 47.030 1.00 90.19 216 PHE A O 1
ATOM 1655 N N . GLU A 1 217 ? -30.066 -13.713 45.808 1.00 89.69 217 GLU A N 1
ATOM 1656 C CA . GLU A 1 217 ? -30.867 -14.883 46.175 1.00 89.69 217 GLU A CA 1
ATOM 1657 C C . GLU A 1 217 ? -30.837 -15.115 47.695 1.00 89.69 217 GLU A C 1
ATOM 1659 O O . GLU A 1 217 ? -31.883 -15.253 48.334 1.00 89.69 217 GLU A O 1
ATOM 1664 N N . THR A 1 218 ? -29.644 -15.035 48.296 1.00 92.81 218 THR A N 1
ATOM 1665 C CA . THR A 1 218 ? -29.466 -15.133 49.755 1.00 92.81 218 THR A CA 1
ATOM 1666 C C . THR A 1 218 ? -30.170 -13.983 50.484 1.00 92.81 218 THR A C 1
ATOM 1668 O O . THR A 1 218 ? -30.938 -14.212 51.415 1.00 92.81 218 THR A O 1
ATOM 1671 N N . LEU A 1 219 ? -29.976 -12.742 50.028 1.00 92.88 219 LEU A N 1
ATOM 1672 C CA . LEU A 1 219 ? -30.576 -11.558 50.646 1.00 92.88 219 LEU A CA 1
ATOM 1673 C C . LEU A 1 219 ? -32.112 -11.569 50.558 1.00 92.88 219 LEU A C 1
ATOM 1675 O O . LEU A 1 219 ? -32.788 -11.124 51.484 1.00 92.88 219 LEU A O 1
ATOM 1679 N N . SER A 1 220 ? -32.676 -12.092 49.465 1.00 91.00 220 SER A N 1
ATOM 1680 C CA . SER A 1 220 ? -34.123 -12.265 49.300 1.00 91.00 220 SER A CA 1
ATOM 1681 C C . SER A 1 220 ? -34.681 -13.267 50.312 1.00 91.00 220 SER A C 1
ATOM 1683 O O . SER A 1 220 ? -35.699 -12.991 50.955 1.00 91.00 220 SER A O 1
ATOM 1685 N N . ALA A 1 221 ? -33.988 -14.395 50.505 1.00 92.00 221 ALA A N 1
ATOM 1686 C CA . ALA A 1 221 ? -34.355 -15.394 51.504 1.00 92.00 221 ALA A CA 1
ATOM 1687 C C . ALA A 1 221 ? -34.305 -14.818 52.932 1.00 92.00 221 ALA A C 1
ATOM 1689 O O . ALA A 1 221 ? -35.256 -14.995 53.698 1.00 92.00 221 ALA A O 1
ATOM 1690 N N . ASP A 1 222 ? -33.253 -14.065 53.265 1.00 93.25 222 ASP A N 1
ATOM 1691 C CA . ASP A 1 222 ? -33.098 -13.419 54.572 1.00 93.25 222 ASP A CA 1
ATOM 1692 C C . ASP A 1 222 ? -34.174 -12.352 54.823 1.00 93.25 222 ASP A C 1
ATOM 1694 O O . ASP A 1 222 ? -34.759 -12.301 55.907 1.00 93.25 222 ASP A O 1
ATOM 1698 N N . ALA A 1 223 ? -34.506 -11.532 53.818 1.00 92.50 223 ALA A N 1
ATOM 1699 C CA . ALA A 1 223 ? -35.570 -10.533 53.922 1.00 92.50 223 ALA A CA 1
ATOM 1700 C C . ALA A 1 223 ? -36.948 -11.181 54.143 1.00 92.50 223 ALA A C 1
ATOM 1702 O O . ALA A 1 223 ? -37.728 -10.716 54.976 1.00 92.50 223 ALA A O 1
ATOM 1703 N N . GLN A 1 224 ? -37.241 -12.284 53.444 1.00 90.94 224 GLN A N 1
ATOM 1704 C CA . GLN A 1 224 ? -38.483 -13.040 53.628 1.00 90.94 224 GLN A CA 1
ATOM 1705 C C . GLN A 1 224 ? -38.561 -13.681 55.023 1.00 90.94 224 GLN A C 1
ATOM 1707 O O . GLN A 1 224 ? -39.625 -13.689 55.655 1.00 90.94 224 GLN A O 1
ATOM 1712 N N . MET A 1 225 ? -37.436 -14.196 55.524 1.00 93.06 225 MET A N 1
ATOM 1713 C CA . MET A 1 225 ? -37.342 -14.720 56.885 1.00 93.06 225 MET A CA 1
ATOM 1714 C C . MET A 1 225 ? -37.562 -13.612 57.923 1.00 93.06 225 MET A C 1
ATOM 1716 O O . MET A 1 225 ? -38.330 -13.809 58.865 1.00 93.06 225 MET A O 1
ATOM 1720 N N . GLY A 1 226 ? -36.944 -12.443 57.727 1.00 93.00 226 GLY A N 1
ATOM 1721 C CA . GLY A 1 226 ? -37.121 -11.257 58.567 1.00 93.00 226 GLY A CA 1
ATOM 1722 C C . GLY A 1 226 ? -38.576 -10.794 58.625 1.00 93.00 226 GLY A C 1
ATOM 1723 O O . GLY A 1 226 ? -39.114 -10.613 59.715 1.00 93.00 226 GLY A O 1
ATOM 1724 N N . PHE A 1 227 ? -39.252 -10.716 57.474 1.00 91.88 227 PHE A N 1
ATOM 1725 C CA . PHE A 1 227 ? -40.679 -10.388 57.398 1.00 91.88 227 PHE A CA 1
ATOM 1726 C C . PHE A 1 227 ? -41.549 -11.371 58.198 1.00 91.88 227 PHE A C 1
ATOM 1728 O O . PHE A 1 227 ? -42.413 -10.959 58.971 1.00 91.88 227 PHE A O 1
ATOM 1735 N N . THR A 1 228 ? -41.289 -12.674 58.057 1.00 92.50 228 THR A N 1
ATOM 1736 C CA . THR A 1 228 ? -42.036 -13.723 58.775 1.00 92.50 228 THR A CA 1
ATOM 1737 C C . THR A 1 228 ? -41.819 -13.615 60.288 1.00 92.50 228 THR A C 1
ATOM 1739 O O . THR A 1 228 ? -42.773 -13.589 61.058 1.00 92.50 228 THR A O 1
ATOM 1742 N N . LYS A 1 229 ? -40.564 -13.446 60.726 1.00 93.44 229 LYS A N 1
ATOM 1743 C CA . LYS A 1 229 ? -40.218 -13.209 62.138 1.00 93.44 229 LYS A CA 1
ATOM 1744 C C . LYS A 1 229 ? -40.882 -11.946 62.692 1.00 93.44 229 LYS A C 1
ATOM 1746 O O . LYS A 1 229 ? -41.287 -11.934 63.852 1.00 93.44 229 LYS A O 1
ATOM 1751 N N . GLN A 1 230 ? -41.003 -10.892 61.886 1.00 93.75 230 GLN A N 1
ATOM 1752 C CA . GLN A 1 230 ? -41.670 -9.657 62.293 1.00 93.75 230 GLN A CA 1
ATOM 1753 C C . GLN A 1 230 ? -43.185 -9.848 62.445 1.00 93.75 230 GLN A C 1
ATOM 1755 O O . GLN A 1 230 ? -43.783 -9.290 63.366 1.00 93.75 230 GLN A O 1
ATOM 1760 N N . GLN A 1 231 ? -43.818 -10.667 61.597 1.00 91.25 231 GLN A N 1
ATOM 1761 C CA . GLN A 1 231 ? -45.214 -11.071 61.796 1.00 91.25 231 GLN A CA 1
ATOM 1762 C C . GLN A 1 231 ? -45.405 -11.830 63.115 1.00 91.25 231 GLN A C 1
ATOM 1764 O O . GLN A 1 231 ? -46.321 -11.491 63.863 1.00 91.25 231 GLN A O 1
ATOM 1769 N N . ASP A 1 232 ? -44.506 -12.759 63.453 1.00 93.50 232 ASP A N 1
ATOM 1770 C CA . ASP A 1 232 ? -44.554 -13.467 64.741 1.00 93.50 232 ASP A CA 1
ATOM 1771 C C . ASP A 1 232 ? -44.443 -12.495 65.932 1.00 93.50 232 ASP A C 1
ATOM 1773 O O . ASP A 1 232 ? -45.121 -12.653 66.951 1.00 93.50 232 ASP A O 1
ATOM 1777 N N . VAL A 1 233 ? -43.584 -11.472 65.823 1.00 93.25 233 VAL A N 1
ATOM 1778 C CA . VAL A 1 233 ? -43.444 -10.417 66.841 1.00 93.25 233 VAL A CA 1
ATOM 1779 C C . VAL A 1 233 ? -44.734 -9.605 66.964 1.00 93.25 233 VAL A C 1
ATOM 1781 O O . VAL A 1 233 ? -45.213 -9.412 68.080 1.00 93.25 233 VAL A O 1
ATOM 1784 N N . ASN A 1 234 ? -45.339 -9.195 65.844 1.00 91.62 234 ASN A N 1
ATOM 1785 C CA . ASN A 1 234 ? -46.626 -8.492 65.829 1.00 91.62 234 ASN A CA 1
ATOM 1786 C C . ASN A 1 234 ? -47.737 -9.299 66.517 1.00 91.62 234 ASN A C 1
ATOM 1788 O O . ASN A 1 234 ? -48.502 -8.750 67.310 1.00 91.62 234 ASN A O 1
ATOM 1792 N N . GLU A 1 235 ? -47.809 -10.606 66.261 1.00 92.50 235 GLU A N 1
ATOM 1793 C CA . GLU A 1 235 ? -48.800 -11.479 66.894 1.00 92.50 235 GLU A CA 1
ATOM 1794 C C . GLU A 1 235 ? -48.579 -11.589 68.410 1.00 92.50 235 GLU A C 1
ATOM 1796 O O . GLU A 1 235 ? -49.530 -11.482 69.189 1.00 92.50 235 GLU A O 1
ATOM 1801 N N . ARG A 1 236 ? -47.321 -11.712 68.854 1.00 93.38 236 ARG A N 1
ATOM 1802 C CA . ARG A 1 236 ? -46.968 -11.709 70.284 1.00 93.38 236 ARG A CA 1
ATOM 1803 C C . ARG A 1 236 ? -47.297 -10.383 70.963 1.00 93.38 236 ARG A C 1
ATOM 1805 O O . ARG A 1 236 ? -47.799 -10.397 72.082 1.00 93.38 236 ARG A O 1
ATOM 1812 N N . ILE A 1 237 ? -47.054 -9.248 70.306 1.00 92.38 237 ILE A N 1
ATOM 1813 C CA . ILE A 1 237 ? -47.411 -7.929 70.848 1.00 92.38 237 ILE A CA 1
ATOM 1814 C C . ILE A 1 237 ? -48.928 -7.821 71.021 1.00 92.38 237 ILE A C 1
ATOM 1816 O O . ILE A 1 237 ? -49.385 -7.399 72.078 1.00 92.38 237 ILE A O 1
ATOM 1820 N N . LYS A 1 238 ? -49.713 -8.289 70.045 1.00 90.50 238 LYS A N 1
ATOM 1821 C CA . LYS A 1 238 ? -51.180 -8.313 70.138 1.00 90.50 238 LYS A CA 1
ATOM 1822 C C . LYS A 1 238 ? -51.683 -9.186 71.293 1.00 90.50 238 LYS A C 1
ATOM 1824 O O . LYS A 1 238 ? -52.660 -8.852 71.959 1.00 90.50 238 LYS A O 1
ATOM 1829 N N . GLN A 1 239 ? -51.005 -10.301 71.570 1.00 92.44 239 GLN A N 1
ATOM 1830 C CA . GLN A 1 239 ? -51.290 -11.106 72.762 1.00 92.44 239 GLN A CA 1
ATOM 1831 C C . GLN A 1 239 ? -50.993 -10.335 74.059 1.00 92.44 239 GLN A C 1
ATOM 1833 O O . GLN A 1 239 ? -51.799 -10.391 74.986 1.00 92.44 239 GLN A O 1
ATOM 1838 N N . ILE A 1 240 ? -49.878 -9.597 74.121 1.00 91.81 240 ILE A N 1
ATOM 1839 C CA . ILE A 1 240 ? -49.503 -8.766 75.280 1.00 91.81 240 ILE A CA 1
ATOM 1840 C C . ILE A 1 240 ? -50.483 -7.596 75.475 1.00 91.81 240 ILE A C 1
ATOM 1842 O O . ILE A 1 240 ? -50.828 -7.276 76.613 1.00 91.81 240 ILE A O 1
ATOM 1846 N N . GLU A 1 241 ? -50.954 -6.979 74.389 1.00 91.06 241 GLU A N 1
ATOM 1847 C CA . GLU A 1 241 ? -51.982 -5.931 74.396 1.00 91.06 241 GLU A CA 1
ATOM 1848 C C . GLU A 1 241 ? -53.272 -6.439 75.050 1.00 91.06 241 GLU A C 1
ATOM 1850 O O . GLU A 1 241 ? -53.710 -5.882 76.057 1.00 91.06 241 GLU A O 1
ATOM 1855 N N . ASN A 1 242 ? -53.800 -7.571 74.568 1.00 91.31 242 ASN A N 1
ATOM 1856 C CA . ASN A 1 242 ? -54.987 -8.212 75.141 1.00 91.31 242 ASN A CA 1
ATOM 1857 C C . ASN A 1 242 ? -54.788 -8.588 76.622 1.00 91.31 242 ASN A C 1
ATOM 1859 O O . ASN A 1 242 ? -55.691 -8.425 77.441 1.00 91.31 242 ASN A O 1
ATOM 1863 N N . GLN A 1 243 ? -53.607 -9.099 76.995 1.00 91.19 243 GLN A N 1
ATOM 1864 C CA . GLN A 1 243 ? -53.291 -9.422 78.393 1.00 91.19 243 GLN A CA 1
ATOM 1865 C C . GLN A 1 243 ? -53.261 -8.177 79.282 1.00 91.19 243 GLN A C 1
ATOM 1867 O O . GLN A 1 243 ? -53.729 -8.225 80.418 1.00 91.19 243 GLN A O 1
ATOM 1872 N N . SER A 1 244 ? -52.737 -7.066 78.768 1.00 91.94 244 SER A N 1
ATOM 1873 C CA . SER A 1 244 ? -52.664 -5.794 79.488 1.00 91.94 244 SER A CA 1
ATOM 1874 C C . SER A 1 244 ? -54.048 -5.162 79.662 1.00 91.94 244 SER A C 1
ATOM 1876 O O . SER A 1 244 ? -54.332 -4.627 80.732 1.00 91.94 244 SER A O 1
ATOM 1878 N N . GLU A 1 245 ? -54.936 -5.290 78.671 1.00 91.12 245 GLU A N 1
ATOM 1879 C CA . GLU A 1 245 ? -56.338 -4.865 78.776 1.00 91.12 245 GLU A CA 1
ATOM 1880 C C . GLU A 1 245 ? -57.089 -5.663 79.852 1.00 91.12 245 GLU A C 1
ATOM 1882 O O . GLU A 1 245 ? -57.683 -5.068 80.752 1.00 91.12 245 GLU A O 1
ATOM 1887 N N . MET A 1 246 ? -56.946 -6.995 79.867 1.00 91.69 246 MET A N 1
ATOM 1888 C CA . MET A 1 246 ? -57.507 -7.839 80.933 1.00 91.69 246 MET A CA 1
ATOM 1889 C C . MET A 1 246 ? -56.971 -7.469 82.326 1.00 91.69 246 MET A C 1
ATOM 1891 O O . MET A 1 246 ? -57.722 -7.472 83.302 1.00 91.69 246 MET A O 1
ATOM 1895 N N . LEU A 1 247 ? -55.679 -7.139 82.449 1.00 92.38 247 LEU A N 1
ATOM 1896 C CA . LEU A 1 247 ? -55.104 -6.675 83.719 1.00 92.38 247 LEU A CA 1
ATOM 1897 C C . LEU A 1 247 ? -55.681 -5.322 84.148 1.00 92.38 247 LEU A C 1
ATOM 1899 O O . LEU A 1 247 ? -55.879 -5.095 85.342 1.00 92.38 247 LEU A O 1
ATOM 1903 N N . GLN A 1 248 ? -55.969 -4.432 83.198 1.00 92.19 248 GLN A N 1
ATOM 1904 C CA . GLN A 1 248 ? -56.563 -3.129 83.475 1.00 92.19 248 GLN A CA 1
ATOM 1905 C C . GLN A 1 248 ? -58.023 -3.256 83.923 1.00 92.19 248 GLN A C 1
ATOM 1907 O O . GLN A 1 248 ? -58.410 -2.616 84.902 1.00 92.19 248 GLN A O 1
ATOM 1912 N N . GLU A 1 249 ? -58.799 -4.141 83.294 1.00 91.69 249 GLU A N 1
ATOM 1913 C CA . GLU A 1 249 ? -60.149 -4.505 83.742 1.00 91.69 249 GLU A CA 1
ATOM 1914 C C . GLU A 1 249 ? -60.138 -5.121 85.147 1.00 91.69 249 GLU A C 1
ATOM 1916 O O . GLU A 1 249 ? -60.907 -4.707 86.019 1.00 91.69 249 GLU A O 1
ATOM 1921 N N . ALA A 1 250 ? -59.224 -6.063 85.407 1.00 91.31 250 ALA A N 1
ATOM 1922 C CA . ALA A 1 250 ? -59.066 -6.669 86.725 1.00 91.31 250 ALA A CA 1
ATOM 1923 C C . ALA A 1 250 ? -58.701 -5.622 87.790 1.00 91.31 250 ALA A C 1
ATOM 1925 O O . ALA A 1 250 ? -59.279 -5.612 88.876 1.00 91.31 250 ALA A O 1
ATOM 1926 N N . ASN A 1 251 ? -57.790 -4.697 87.476 1.00 93.25 251 ASN A N 1
ATOM 1927 C CA . ASN A 1 251 ? -57.410 -3.613 88.376 1.00 93.25 251 ASN A CA 1
ATOM 1928 C C . ASN A 1 251 ? -58.571 -2.636 88.642 1.00 93.25 251 ASN A C 1
ATOM 1930 O O . ASN A 1 251 ? -58.753 -2.190 89.775 1.00 93.25 251 ASN A O 1
ATOM 1934 N N . GLN A 1 252 ? -59.397 -2.347 87.632 1.00 91.56 252 GLN A N 1
ATOM 1935 C CA . GLN A 1 252 ? -60.609 -1.545 87.797 1.00 91.56 252 GLN A CA 1
ATOM 1936 C C . GLN A 1 252 ? -61.613 -2.237 88.729 1.00 91.56 252 GLN A C 1
ATOM 1938 O O . GLN A 1 252 ? -62.171 -1.590 89.616 1.00 91.56 252 GLN A O 1
ATOM 1943 N N . ALA A 1 253 ? -61.796 -3.553 88.585 1.00 92.00 253 ALA A N 1
ATOM 1944 C CA . ALA A 1 253 ? -62.633 -4.341 89.484 1.00 92.00 253 ALA A CA 1
ATOM 1945 C C . ALA A 1 253 ? -62.103 -4.321 90.929 1.00 92.00 253 ALA A C 1
ATOM 1947 O O . ALA A 1 253 ? -62.883 -4.104 91.855 1.00 92.00 253 ALA A O 1
ATOM 1948 N N . ILE A 1 254 ? -60.786 -4.471 91.136 1.00 91.69 254 ILE A N 1
ATOM 1949 C CA . ILE A 1 254 ? -60.161 -4.366 92.468 1.00 91.69 254 ILE A CA 1
ATOM 1950 C C . ILE A 1 254 ? -60.383 -2.969 93.060 1.00 91.69 254 ILE A C 1
ATOM 1952 O O . ILE A 1 254 ? -60.764 -2.863 94.226 1.00 91.69 254 ILE A O 1
ATOM 1956 N N . SER A 1 255 ? -60.217 -1.905 92.268 1.00 91.50 255 SER A N 1
ATOM 1957 C CA . SER A 1 255 ? -60.480 -0.531 92.711 1.00 91.50 255 SER A CA 1
ATOM 1958 C C . SER A 1 255 ? -61.934 -0.346 93.154 1.00 91.50 255 SER A C 1
ATOM 1960 O O . SER A 1 255 ? -62.182 0.224 94.216 1.00 91.50 255 SER A O 1
ATOM 1962 N N . SER A 1 256 ? -62.899 -0.862 92.386 1.00 90.94 256 SER A N 1
ATOM 1963 C CA . SER A 1 256 ? -64.322 -0.807 92.742 1.00 90.94 256 SER A CA 1
ATOM 1964 C C . SER A 1 256 ? -64.652 -1.637 93.988 1.00 90.94 256 SER A C 1
ATOM 1966 O O . SER A 1 256 ? -65.447 -1.197 94.817 1.00 90.94 256 SER A O 1
ATOM 1968 N N . ILE A 1 257 ? -64.021 -2.805 94.169 1.00 90.56 257 ILE A N 1
ATOM 1969 C CA . ILE A 1 257 ? -64.154 -3.613 95.392 1.00 90.56 257 ILE A CA 1
ATOM 1970 C C . ILE A 1 257 ? -63.578 -2.855 96.590 1.00 90.56 257 ILE A C 1
ATOM 1972 O O . ILE A 1 257 ? -64.220 -2.809 97.637 1.00 90.56 257 ILE A O 1
ATOM 1976 N N . ALA A 1 258 ? -62.404 -2.235 96.457 1.00 91.31 258 ALA A N 1
ATOM 1977 C CA . ALA A 1 258 ? -61.790 -1.445 97.519 1.00 91.31 258 ALA A CA 1
ATOM 1978 C C . ALA A 1 258 ? -62.673 -0.248 97.91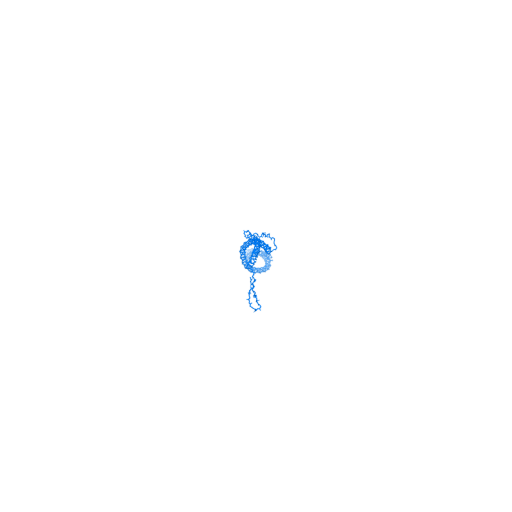4 1.00 91.31 258 ALA A C 1
ATOM 1980 O O . ALA A 1 258 ? -62.859 0.011 99.099 1.00 91.31 258 ALA A O 1
ATOM 1981 N N . GLU A 1 259 ? -63.289 0.436 96.949 1.00 89.25 259 GLU A N 1
ATOM 1982 C CA . GLU A 1 259 ? -64.215 1.547 97.200 1.00 89.25 259 GLU A CA 1
ATOM 1983 C C . GLU A 1 259 ? -65.510 1.088 97.894 1.00 89.25 259 GLU A C 1
ATOM 1985 O O . GLU A 1 259 ? -65.921 1.677 98.897 1.00 89.25 259 GLU A O 1
ATOM 1990 N N . GLN A 1 260 ? -66.113 -0.018 97.438 1.00 89.88 260 GLN A N 1
ATOM 1991 C CA . GLN A 1 260 ? -67.268 -0.629 98.109 1.00 89.88 260 GLN A CA 1
ATOM 1992 C C . GLN A 1 260 ? -66.925 -1.106 99.525 1.00 89.88 260 GLN A C 1
ATOM 1994 O O . GLN A 1 260 ? -67.708 -0.900 100.452 1.00 89.88 260 GLN A O 1
ATOM 1999 N N . THR A 1 261 ? -65.749 -1.709 99.713 1.00 91.25 261 THR A N 1
ATOM 2000 C CA . THR A 1 261 ? -65.281 -2.192 101.021 1.00 91.25 261 THR A CA 1
ATOM 2001 C C . THR A 1 261 ? -65.010 -1.022 101.966 1.00 91.25 261 THR A C 1
ATOM 2003 O O . THR A 1 261 ? -65.373 -1.093 103.137 1.00 91.25 261 THR A O 1
ATOM 2006 N N . ASN A 1 262 ? -64.480 0.094 101.458 1.00 89.19 262 ASN A N 1
ATOM 2007 C CA . ASN A 1 262 ? -64.307 1.329 102.219 1.00 89.19 262 ASN A CA 1
ATOM 2008 C C . ASN A 1 262 ? -65.655 1.914 102.682 1.00 89.19 262 ASN A C 1
ATOM 2010 O O . ASN A 1 262 ? -65.790 2.300 103.841 1.00 89.19 262 ASN A O 1
ATOM 2014 N N . LEU A 1 263 ? -66.675 1.924 101.813 1.00 88.31 263 LEU A N 1
ATOM 2015 C CA . LEU A 1 263 ? -68.036 2.355 102.165 1.00 88.31 263 LEU A CA 1
ATOM 2016 C C . LEU A 1 263 ? -68.696 1.427 103.197 1.00 88.31 263 LEU A C 1
ATOM 2018 O O . LEU A 1 263 ? -69.317 1.902 104.148 1.00 88.31 263 LEU A O 1
ATOM 2022 N N . LEU A 1 264 ? -68.537 0.109 103.047 1.00 86.62 264 LEU A N 1
ATOM 2023 C CA . LEU A 1 264 ? -69.011 -0.886 104.017 1.00 86.62 264 LEU A CA 1
ATOM 2024 C C . LEU A 1 264 ? -68.324 -0.716 105.377 1.00 86.62 264 LEU A C 1
ATOM 2026 O O . LEU A 1 264 ? -68.995 -0.735 106.407 1.00 86.62 264 LEU A O 1
ATOM 2030 N N . ALA A 1 265 ? -67.007 -0.502 105.382 1.00 89.12 265 ALA A N 1
ATOM 2031 C CA . ALA A 1 265 ? -66.223 -0.257 106.587 1.00 89.12 265 ALA A CA 1
ATOM 2032 C C . ALA A 1 265 ? -66.599 1.070 107.261 1.00 89.12 265 ALA A C 1
ATOM 2034 O O . ALA A 1 265 ? -66.693 1.126 108.484 1.00 89.12 265 ALA A O 1
ATOM 2035 N N . MET A 1 266 ? -66.888 2.118 106.482 1.00 86.25 266 MET A N 1
ATOM 2036 C CA . MET A 1 266 ? -67.390 3.395 106.993 1.00 86.25 266 MET A CA 1
A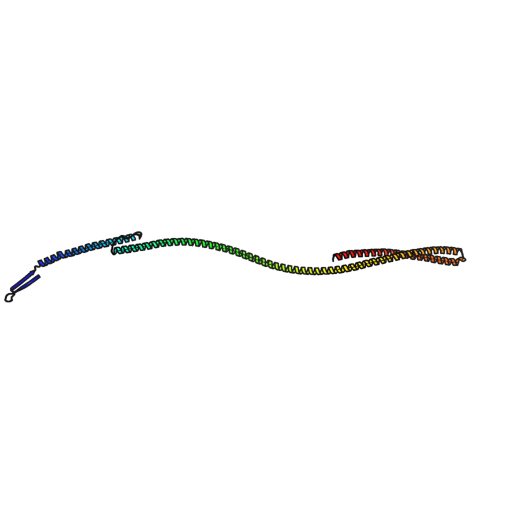TOM 2037 C C . MET A 1 266 ? -68.760 3.232 107.661 1.00 86.25 266 MET A C 1
ATOM 2039 O O . MET A 1 266 ? -68.953 3.701 108.781 1.00 86.25 266 MET A O 1
ATOM 2043 N N . ASN A 1 267 ? -69.688 2.513 107.022 1.00 84.25 267 ASN A N 1
ATOM 2044 C CA . ASN A 1 267 ? -70.994 2.206 107.609 1.00 84.25 267 ASN A CA 1
ATOM 2045 C C . ASN A 1 267 ? -70.855 1.361 108.889 1.00 84.25 267 ASN A C 1
ATOM 2047 O O . ASN A 1 267 ? -71.526 1.634 109.881 1.00 84.25 267 ASN A O 1
ATOM 2051 N N . ALA A 1 268 ? -69.944 0.382 108.904 1.00 83.69 268 ALA A N 1
ATOM 2052 C CA . ALA A 1 268 ? -69.660 -0.433 110.085 1.00 83.69 268 ALA A CA 1
ATOM 2053 C C . ALA A 1 268 ? -69.025 0.377 111.233 1.00 83.69 268 ALA A C 1
ATOM 2055 O O . ALA A 1 268 ? -69.368 0.154 112.392 1.00 83.69 268 ALA A O 1
ATOM 2056 N N . ALA A 1 269 ? -68.142 1.335 110.932 1.00 83.31 269 ALA A N 1
ATOM 2057 C CA . ALA A 1 269 ? -67.552 2.238 111.920 1.00 83.31 269 ALA A CA 1
ATOM 2058 C C . ALA A 1 269 ? -68.600 3.190 112.529 1.00 83.31 269 ALA A C 1
ATOM 2060 O O . ALA A 1 269 ? -68.578 3.436 113.735 1.00 83.31 269 ALA A O 1
ATOM 2061 N N . ILE A 1 270 ? -69.558 3.673 111.723 1.00 81.06 270 ILE A N 1
ATOM 2062 C CA . ILE A 1 270 ? -70.702 4.474 112.194 1.00 81.06 270 ILE A CA 1
ATOM 2063 C C . ILE A 1 270 ? -71.579 3.654 113.153 1.00 81.06 270 ILE A C 1
ATOM 2065 O O . ILE A 1 270 ? -71.913 4.137 114.236 1.00 81.06 270 ILE A O 1
ATOM 2069 N N . GLU A 1 271 ? -71.907 2.410 112.797 1.00 82.25 271 GLU A N 1
ATOM 2070 C CA . GLU A 1 271 ? -72.750 1.541 113.630 1.00 82.25 271 GLU A CA 1
ATOM 2071 C C . GLU A 1 271 ? -72.035 1.118 114.927 1.00 82.25 271 GLU A C 1
ATOM 2073 O O . GLU A 1 271 ? -72.632 1.093 116.006 1.00 82.25 271 GLU A O 1
ATOM 2078 N N . ALA A 1 272 ? -70.720 0.875 114.859 1.00 81.06 272 ALA A N 1
ATOM 2079 C CA . ALA A 1 272 ? -69.884 0.606 116.027 1.00 81.06 272 ALA A CA 1
ATOM 2080 C C . ALA A 1 272 ? -69.798 1.813 116.981 1.00 81.06 272 ALA A C 1
ATOM 2082 O O . ALA A 1 272 ? -69.810 1.626 118.199 1.00 81.06 272 ALA A O 1
ATOM 2083 N N . ALA A 1 273 ? -69.771 3.042 116.448 1.00 77.38 273 ALA A N 1
ATOM 2084 C CA . ALA A 1 273 ? -69.857 4.269 117.241 1.00 77.38 273 ALA A CA 1
ATOM 2085 C C . ALA A 1 273 ? -71.247 4.450 117.887 1.00 77.38 273 ALA A C 1
ATOM 2087 O O . ALA A 1 273 ? -71.338 4.930 119.018 1.00 77.38 273 ALA A O 1
ATOM 2088 N N . HIS A 1 274 ? -72.319 4.014 117.213 1.00 79.19 274 HIS A N 1
ATOM 2089 C CA . HIS A 1 274 ? -73.694 4.026 117.736 1.00 79.19 274 HIS A CA 1
ATOM 2090 C C . HIS A 1 274 ? -73.902 3.041 118.905 1.00 79.19 274 HIS A C 1
ATOM 2092 O O . HIS A 1 274 ? -74.668 3.326 119.825 1.00 79.19 274 HIS A O 1
ATOM 2098 N N . ALA A 1 275 ? -73.191 1.908 118.910 1.00 78.12 275 ALA A N 1
ATOM 2099 C CA . ALA A 1 275 ? -73.278 0.868 119.942 1.00 78.12 275 ALA A CA 1
ATOM 2100 C C . ALA A 1 275 ? -72.478 1.156 121.241 1.00 78.12 275 ALA A C 1
ATOM 2102 O O . ALA A 1 275 ? -72.510 0.352 122.179 1.00 78.12 275 ALA A O 1
ATOM 2103 N N . GLY A 1 276 ? -71.760 2.285 121.332 1.00 74.19 276 GLY A N 1
ATOM 2104 C CA . GLY A 1 276 ? -71.061 2.722 122.552 1.00 74.19 276 GLY A CA 1
ATOM 2105 C C . GLY A 1 276 ? -69.984 1.741 123.056 1.00 74.19 276 GLY A C 1
ATOM 2106 O O . GLY A 1 276 ? -69.172 1.239 122.281 1.00 74.19 276 GLY A O 1
ATOM 2107 N N . GLU A 1 277 ? -69.953 1.446 124.366 1.00 68.81 277 GLU A N 1
ATOM 2108 C CA . GLU A 1 277 ? -68.959 0.536 124.985 1.00 68.81 277 GLU A CA 1
ATOM 2109 C C . GLU A 1 277 ? -68.990 -0.897 124.406 1.00 68.81 277 GLU A C 1
ATOM 2111 O O . GLU A 1 277 ? -67.949 -1.551 124.356 1.00 68.81 277 GLU A O 1
ATOM 2116 N N . ALA A 1 278 ? -70.140 -1.377 123.906 1.00 67.69 278 ALA A N 1
ATOM 2117 C CA . ALA A 1 278 ? -70.273 -2.713 123.311 1.00 67.69 278 ALA A CA 1
ATOM 2118 C C . ALA A 1 278 ? -69.681 -2.812 121.887 1.00 67.69 278 ALA A C 1
ATOM 2120 O O . ALA A 1 278 ? -69.342 -3.905 121.434 1.00 67.69 278 ALA A O 1
ATOM 2121 N N . GLY A 1 279 ? -69.528 -1.679 121.190 1.00 76.19 279 GLY A N 1
ATOM 2122 C CA . GLY A 1 279 ? -69.040 -1.594 119.809 1.00 76.19 279 GLY A CA 1
ATOM 2123 C C . GLY A 1 279 ? -67.527 -1.408 119.664 1.00 76.19 279 GLY A C 1
ATOM 2124 O O . GLY A 1 279 ? -67.017 -1.494 118.549 1.00 76.19 279 GLY A O 1
ATOM 2125 N N . LYS A 1 280 ? -66.778 -1.200 120.760 1.00 74.12 280 LYS A N 1
ATOM 2126 C CA . LYS A 1 280 ? -65.331 -0.892 120.726 1.00 74.12 280 LYS A CA 1
ATOM 2127 C C . LYS A 1 280 ? -64.498 -1.901 119.926 1.00 74.12 280 LYS A C 1
ATOM 2129 O O . LYS A 1 280 ? -63.660 -1.492 119.130 1.00 74.12 280 LYS A O 1
ATOM 2134 N N . GLY A 1 281 ? -64.735 -3.205 120.100 1.00 77.56 281 GLY A N 1
ATOM 2135 C CA . GLY A 1 281 ? -64.026 -4.248 119.343 1.00 77.56 281 GLY A CA 1
ATOM 2136 C C . GLY A 1 281 ? -64.365 -4.242 117.847 1.00 77.56 281 GLY A C 1
ATOM 2137 O O . GLY A 1 281 ? -63.479 -4.413 117.015 1.00 77.56 281 GLY A O 1
ATOM 2138 N N . PHE A 1 282 ? -65.628 -3.969 117.504 1.00 79.62 282 PHE A N 1
ATOM 2139 C CA . PHE A 1 282 ? -66.091 -3.841 116.118 1.00 79.62 282 PHE A CA 1
ATOM 2140 C C . PHE A 1 282 ? -65.565 -2.570 115.440 1.00 79.62 282 PHE A C 1
ATOM 2142 O O . PHE A 1 282 ? -65.208 -2.623 114.267 1.00 79.62 282 PHE A O 1
ATOM 2149 N N . SER A 1 283 ? -65.445 -1.458 116.172 1.00 82.50 283 SER A N 1
ATOM 2150 C CA . SER A 1 283 ? -64.881 -0.201 115.662 1.00 82.50 283 SER A CA 1
ATOM 2151 C C . SER A 1 283 ? -63.426 -0.369 115.229 1.00 82.50 283 SER A C 1
ATOM 2153 O O . SER A 1 283 ? -63.050 0.125 114.174 1.00 82.50 283 SER A O 1
ATOM 2155 N N . VAL A 1 284 ? -62.620 -1.106 116.007 1.00 82.94 284 VAL A N 1
ATOM 2156 C CA . VAL A 1 284 ? -61.212 -1.379 115.664 1.00 82.94 284 VAL A CA 1
ATOM 2157 C C . VAL A 1 284 ? -61.111 -2.214 114.385 1.00 82.94 284 VAL A C 1
ATOM 2159 O O . VAL A 1 284 ? -60.293 -1.914 113.522 1.00 82.94 284 VAL A O 1
ATOM 2162 N N . VAL A 1 285 ? -61.966 -3.231 114.225 1.00 85.69 285 VAL A N 1
ATOM 2163 C CA . VAL A 1 285 ? -62.001 -4.054 113.003 1.00 85.69 285 VAL A CA 1
ATOM 2164 C C . VAL A 1 285 ? -62.478 -3.236 111.798 1.00 85.69 285 VAL A C 1
ATOM 2166 O O . VAL A 1 285 ? -61.899 -3.349 110.721 1.00 85.69 285 VAL A O 1
ATOM 2169 N N . ALA A 1 286 ? -63.498 -2.390 111.967 1.00 86.31 286 ALA A N 1
ATOM 2170 C CA . ALA A 1 286 ? -64.001 -1.523 110.905 1.00 86.31 286 ALA A CA 1
ATOM 2171 C C . ALA A 1 286 ? -62.950 -0.496 110.447 1.00 86.31 286 ALA A C 1
ATOM 2173 O O . ALA A 1 286 ? -62.759 -0.333 109.244 1.00 86.31 286 ALA A O 1
ATOM 2174 N N . ASP A 1 287 ? -62.215 0.133 111.371 1.00 86.00 287 ASP A N 1
ATOM 2175 C CA . ASP A 1 287 ? -61.111 1.041 111.029 1.00 86.00 287 ASP A CA 1
ATOM 2176 C C . ASP A 1 287 ? -59.945 0.319 110.333 1.00 86.00 287 ASP A C 1
ATOM 2178 O O . ASP A 1 287 ? -59.371 0.864 109.387 1.00 86.00 287 ASP A O 1
ATOM 2182 N N . GLU A 1 288 ? -59.621 -0.917 110.728 1.00 88.62 288 GLU A N 1
ATOM 2183 C CA . GLU A 1 288 ? -58.574 -1.709 110.068 1.00 88.62 288 GLU A CA 1
ATOM 2184 C C . GLU A 1 288 ? -58.985 -2.114 108.638 1.00 88.62 288 GLU A C 1
ATOM 2186 O O . GLU A 1 288 ? -58.190 -1.990 107.706 1.00 88.62 288 GLU A O 1
ATOM 2191 N N . ILE A 1 289 ? -60.251 -2.509 108.422 1.00 89.69 289 ILE A N 1
ATOM 2192 C CA . ILE A 1 289 ? -60.798 -2.790 107.079 1.00 89.69 289 ILE A CA 1
ATOM 2193 C C . ILE A 1 289 ? -60.839 -1.514 106.229 1.00 89.69 289 ILE A C 1
ATOM 2195 O O . ILE A 1 289 ? -60.493 -1.558 105.045 1.00 89.69 289 ILE A O 1
ATOM 2199 N N . ARG A 1 290 ? -61.221 -0.370 106.814 1.00 86.94 290 ARG A N 1
ATOM 2200 C CA . ARG A 1 290 ? -61.229 0.937 106.138 1.00 86.94 290 ARG A CA 1
ATOM 2201 C C . ARG A 1 290 ? -59.828 1.294 105.650 1.00 86.94 290 ARG A C 1
ATOM 2203 O O . ARG A 1 290 ? -59.633 1.559 104.468 1.00 86.94 290 ARG A O 1
ATOM 2210 N N . LYS A 1 291 ? -58.831 1.189 106.530 1.00 87.56 291 LYS A N 1
ATOM 2211 C CA . LYS A 1 291 ? -57.423 1.453 106.211 1.00 87.56 291 LYS A CA 1
ATOM 2212 C C . LYS A 1 291 ? -56.863 0.482 105.164 1.00 87.56 291 LYS A C 1
ATOM 2214 O O . LYS A 1 291 ? -56.130 0.906 104.266 1.00 87.56 291 LYS A O 1
ATOM 2219 N N . LEU A 1 292 ? -57.226 -0.802 105.229 1.00 89.62 292 LEU A N 1
ATOM 2220 C CA . LEU A 1 292 ? -56.857 -1.803 104.221 1.00 89.62 292 LEU A CA 1
ATOM 2221 C C . LEU A 1 292 ? -57.489 -1.494 102.854 1.00 89.62 292 LEU A C 1
ATOM 2223 O O . LEU A 1 292 ? -56.837 -1.653 101.821 1.00 89.62 292 LEU A O 1
ATOM 2227 N N . SER A 1 293 ? -58.729 -1.003 102.846 1.00 91.31 293 SER A N 1
ATOM 2228 C CA . SER A 1 293 ? -59.461 -0.611 101.637 1.00 91.31 293 SER A CA 1
ATOM 2229 C C . SER A 1 293 ? -58.893 0.664 101.009 1.00 91.31 293 SER A C 1
ATOM 2231 O O . SER A 1 293 ? -58.643 0.681 99.808 1.00 91.31 293 SER A O 1
ATOM 2233 N N . GLU A 1 294 ? -58.590 1.696 101.805 1.00 88.81 294 GLU A N 1
ATOM 2234 C CA . GLU A 1 294 ? -57.886 2.908 101.350 1.00 88.81 294 GLU A CA 1
ATOM 2235 C C . GLU A 1 294 ? -56.508 2.567 100.761 1.00 88.81 294 GLU A C 1
ATOM 2237 O O . GLU A 1 294 ? -56.142 3.055 99.690 1.00 88.81 294 GLU A O 1
ATOM 2242 N N . THR A 1 295 ? -55.767 1.664 101.414 1.00 89.50 295 THR A N 1
ATOM 2243 C CA . THR A 1 295 ? -54.471 1.173 100.916 1.00 89.50 295 THR A CA 1
ATOM 2244 C C . THR A 1 295 ? -54.633 0.394 99.608 1.00 89.50 295 THR A C 1
ATOM 2246 O O . THR A 1 295 ? -53.851 0.589 98.679 1.00 89.50 295 THR A O 1
ATOM 2249 N N . SER A 1 296 ? -55.665 -0.449 99.497 1.00 91.81 296 SER A N 1
ATOM 2250 C CA . SER A 1 296 ? -55.963 -1.225 98.284 1.00 91.81 296 SER A CA 1
ATOM 2251 C C . SER A 1 296 ? -56.393 -0.332 97.119 1.00 91.81 296 SER A C 1
ATOM 2253 O O . SER A 1 296 ? -55.966 -0.561 95.988 1.00 91.81 296 SER A O 1
ATOM 2255 N N . ALA A 1 297 ? -57.170 0.722 97.380 1.00 90.00 297 ALA A N 1
ATOM 2256 C CA . ALA A 1 297 ? -57.542 1.723 96.383 1.00 90.00 297 ALA A CA 1
ATOM 2257 C C . ALA A 1 297 ? -56.316 2.526 95.910 1.00 90.00 297 ALA A C 1
ATOM 2259 O O . ALA A 1 297 ? -56.123 2.716 94.710 1.00 90.00 297 ALA A O 1
ATOM 2260 N N . ALA A 1 298 ? -55.434 2.935 96.830 1.00 91.00 298 ALA A N 1
ATOM 2261 C CA . ALA A 1 298 ? -54.187 3.624 96.491 1.00 91.00 298 ALA A CA 1
ATOM 2262 C C . ALA A 1 298 ? -53.221 2.738 95.675 1.00 91.00 298 ALA A C 1
ATOM 2264 O O . ALA A 1 298 ? -52.616 3.206 94.705 1.00 91.00 298 ALA A O 1
ATOM 2265 N N . GLN A 1 299 ? -53.102 1.451 96.022 1.00 92.19 299 GLN A N 1
ATOM 2266 C CA . GLN A 1 299 ? -52.324 0.477 95.249 1.00 92.19 299 GLN A CA 1
ATOM 2267 C C . GLN A 1 299 ? -52.942 0.221 93.873 1.00 92.19 299 GLN A C 1
ATOM 2269 O O . GLN A 1 299 ? -52.225 0.274 92.879 1.00 92.19 299 GLN A O 1
ATOM 2274 N N . SER A 1 300 ? -54.265 0.050 93.787 1.00 93.38 300 SER A N 1
ATOM 2275 C CA . SER A 1 300 ? -54.964 -0.124 92.504 1.00 93.38 300 SER A CA 1
ATOM 2276 C C . SER A 1 300 ? -54.795 1.095 91.601 1.00 93.38 300 SER A C 1
ATOM 2278 O O . SER A 1 300 ? -54.580 0.951 90.402 1.00 93.38 300 SER A O 1
ATOM 2280 N N . LYS A 1 301 ? -54.804 2.312 92.159 1.00 91.56 301 LYS A N 1
ATOM 2281 C CA . LYS A 1 301 ? -54.490 3.529 91.401 1.00 91.56 301 LYS A CA 1
ATOM 2282 C C . LYS A 1 301 ? -53.064 3.497 90.842 1.00 91.56 301 LYS A C 1
ATOM 2284 O O . LYS A 1 301 ? -52.868 3.754 89.662 1.00 91.56 301 LYS A O 1
ATOM 2289 N N . THR A 1 302 ? -52.089 3.114 91.665 1.00 92.44 302 THR A N 1
ATOM 2290 C CA . THR A 1 302 ? -50.679 3.010 91.247 1.00 92.44 302 THR A CA 1
ATOM 2291 C C . THR A 1 302 ? -50.482 1.944 90.162 1.00 92.44 302 THR A C 1
ATOM 2293 O O . THR A 1 302 ? -49.779 2.180 89.181 1.00 92.44 302 THR A O 1
ATOM 2296 N N . ILE A 1 303 ? -51.130 0.782 90.304 1.00 93.56 303 ILE A N 1
ATOM 2297 C CA . ILE A 1 303 ? -51.132 -0.285 89.293 1.00 93.56 303 ILE A CA 1
ATOM 2298 C C . ILE A 1 303 ? -51.814 0.199 88.010 1.00 93.56 303 ILE A C 1
ATOM 2300 O O . ILE A 1 303 ? -51.301 -0.052 86.925 1.00 93.56 303 ILE A O 1
ATOM 2304 N N . GLY A 1 304 ? -52.920 0.937 88.117 1.00 92.00 304 GLY A N 1
ATOM 2305 C CA . GLY A 1 304 ? -53.626 1.525 86.979 1.00 92.00 304 GLY A CA 1
AT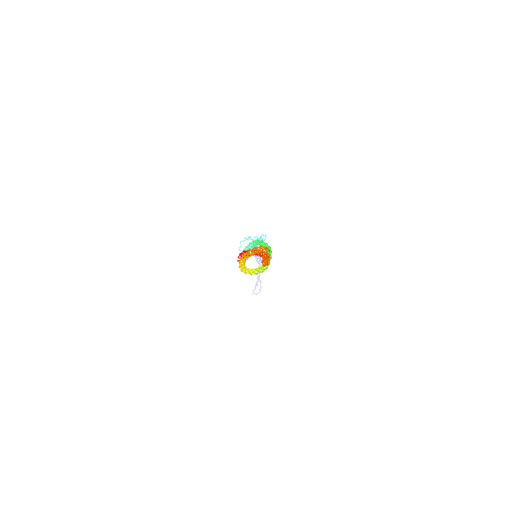OM 2306 C C . GLY A 1 304 ? -52.753 2.501 86.189 1.00 92.00 304 GLY A C 1
ATOM 2307 O O . GLY A 1 304 ? -52.656 2.376 84.969 1.00 92.00 304 GLY A O 1
ATOM 2308 N N . ASP A 1 305 ? -52.051 3.403 86.880 1.00 92.88 305 ASP A N 1
ATOM 2309 C CA . ASP A 1 305 ? -51.092 4.325 86.260 1.00 92.88 305 ASP A CA 1
ATOM 2310 C C . ASP A 1 305 ? -49.952 3.557 85.559 1.00 92.88 305 ASP A C 1
ATOM 2312 O O . ASP A 1 305 ? -49.526 3.925 84.462 1.00 92.88 305 ASP A O 1
ATOM 2316 N N . GLN A 1 306 ? -49.466 2.462 86.158 1.00 93.00 306 GLN A N 1
ATOM 2317 C CA . GLN A 1 306 ? -48.419 1.624 85.567 1.00 93.00 306 GLN A CA 1
ATOM 2318 C C . GLN A 1 306 ? -48.915 0.829 84.348 1.00 93.00 306 GLN A C 1
ATOM 2320 O O . GLN A 1 306 ? -48.194 0.731 83.356 1.00 93.00 306 GLN A O 1
ATOM 2325 N N . LEU A 1 307 ? -50.138 0.296 84.391 1.00 92.81 307 LEU A N 1
ATOM 2326 C CA . LEU A 1 307 ? -50.773 -0.391 83.264 1.00 92.81 307 LEU A CA 1
ATOM 2327 C C . LEU A 1 307 ? -51.046 0.570 82.103 1.00 92.81 307 LEU A C 1
ATOM 2329 O O . LEU A 1 307 ? -50.820 0.199 80.954 1.00 92.81 307 LEU A O 1
ATOM 2333 N N . SER A 1 308 ? -51.431 1.819 82.389 1.00 91.06 3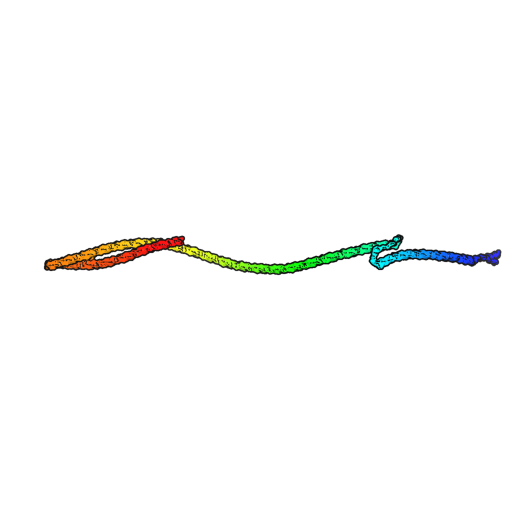08 SER A N 1
ATOM 2334 C CA . SER A 1 308 ? -51.564 2.858 81.360 1.00 91.06 308 SER A CA 1
ATOM 2335 C C . SER A 1 308 ? -50.234 3.107 80.648 1.00 91.06 308 SER A C 1
ATOM 2337 O O . SER A 1 308 ? -50.189 3.100 79.424 1.00 91.06 308 SER A O 1
ATOM 2339 N N . LYS A 1 309 ? -49.129 3.234 81.396 1.00 93.12 309 LYS A N 1
ATOM 2340 C CA . LYS A 1 309 ? -47.792 3.384 80.796 1.00 93.12 309 LYS A CA 1
ATOM 2341 C C . LYS A 1 309 ? -47.391 2.175 79.949 1.00 93.12 309 LYS A C 1
ATOM 2343 O O . LYS A 1 309 ? -46.790 2.347 78.895 1.00 93.12 309 LYS A O 1
ATOM 2348 N N . ILE A 1 310 ? -47.718 0.959 80.394 1.00 92.69 310 ILE A N 1
ATOM 2349 C CA . ILE A 1 310 ? -47.467 -0.265 79.616 1.00 92.69 310 ILE A CA 1
ATOM 2350 C C . ILE A 1 310 ? -48.269 -0.241 78.310 1.00 92.69 310 ILE A C 1
ATOM 2352 O O . ILE A 1 310 ? -47.712 -0.559 77.263 1.00 92.69 310 ILE A O 1
ATOM 2356 N N . LYS A 1 311 ? -49.539 0.175 78.347 1.00 90.38 311 LYS A N 1
ATOM 2357 C CA . LYS A 1 311 ? -50.379 0.324 77.151 1.00 90.38 311 LYS A CA 1
ATOM 2358 C C . LYS A 1 311 ? -49.800 1.335 76.157 1.00 90.38 311 LYS A C 1
ATOM 2360 O O . LYS A 1 311 ? -49.748 1.046 74.960 1.00 90.38 311 LYS A O 1
ATOM 2365 N N . ASP A 1 312 ? -49.314 2.473 76.645 1.00 92.81 312 ASP A N 1
ATOM 2366 C CA . ASP A 1 312 ? -48.648 3.473 75.805 1.00 92.81 312 ASP A CA 1
ATOM 2367 C C . ASP A 1 312 ? -47.387 2.879 75.151 1.00 92.81 312 ASP A C 1
ATOM 2369 O O . ASP A 1 312 ? -47.227 2.951 73.933 1.00 92.81 312 ASP A O 1
ATOM 2373 N N . SER A 1 313 ? -46.545 2.179 75.925 1.00 93.06 313 SER A N 1
ATOM 2374 C CA . SER A 1 313 ? -45.359 1.487 75.394 1.00 93.06 313 SER A CA 1
ATOM 2375 C C . SER A 1 313 ? -45.702 0.394 74.376 1.00 93.06 313 SER A C 1
ATOM 2377 O O . SER A 1 313 ? -45.001 0.249 73.378 1.00 93.06 313 SER A O 1
ATOM 2379 N N . ILE A 1 314 ? -46.776 -0.374 74.584 1.00 93.31 314 ILE A N 1
ATOM 2380 C CA . ILE A 1 314 ? -47.24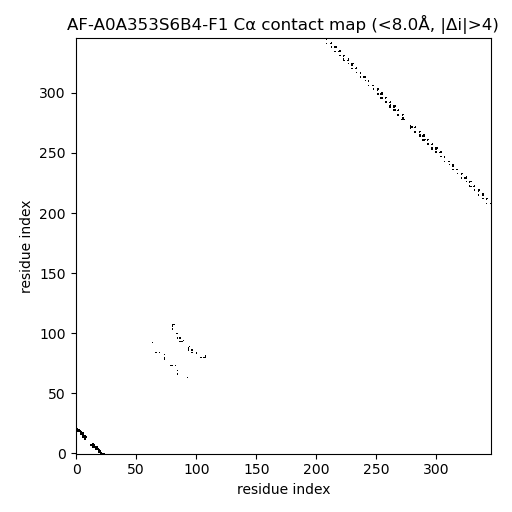9 -1.367 73.606 1.00 93.31 314 ILE A CA 1
ATOM 2381 C C . ILE A 1 314 ? -47.638 -0.671 72.301 1.00 93.31 314 ILE A C 1
ATOM 2383 O O . ILE A 1 314 ? -47.243 -1.130 71.235 1.00 93.31 314 ILE A O 1
ATOM 2387 N N . THR A 1 315 ? -48.351 0.454 72.379 1.00 91.12 315 THR A N 1
ATOM 2388 C CA . THR A 1 315 ? -48.777 1.225 71.201 1.00 91.12 315 THR A CA 1
ATOM 2389 C C . THR A 1 315 ? -47.574 1.722 70.393 1.00 91.12 315 THR A C 1
ATOM 2391 O O . THR A 1 315 ? -47.546 1.572 69.170 1.00 91.12 315 THR A O 1
ATOM 2394 N N . GLU A 1 316 ? -46.545 2.246 71.064 1.00 93.25 316 GLU A N 1
ATOM 2395 C CA . GLU A 1 316 ? -45.287 2.646 70.417 1.00 93.25 316 GLU A CA 1
ATOM 2396 C C . GLU A 1 316 ? -44.579 1.457 69.750 1.00 93.25 316 GLU A C 1
ATOM 2398 O O . GLU A 1 316 ? -44.133 1.553 68.604 1.00 93.25 316 GLU A O 1
ATOM 2403 N N . VAL A 1 317 ? -44.520 0.307 70.429 1.00 94.25 317 VAL A N 1
ATOM 2404 C CA . VAL A 1 317 ? -43.901 -0.912 69.892 1.00 94.25 317 VAL A CA 1
ATOM 2405 C C . VAL A 1 317 ? -44.685 -1.465 68.695 1.00 94.25 317 VAL A C 1
ATOM 2407 O O . VAL A 1 317 ? -44.065 -1.899 67.725 1.00 94.25 317 VAL A O 1
ATOM 2410 N N . VAL A 1 318 ? -46.024 -1.414 68.701 1.00 91.69 318 VAL A N 1
ATOM 2411 C CA . VAL A 1 318 ? -46.864 -1.795 67.547 1.00 91.69 318 VAL A CA 1
ATOM 2412 C C . VAL A 1 318 ? -46.569 -0.905 66.342 1.00 91.69 318 VAL A C 1
ATOM 2414 O O . VAL A 1 318 ? -46.399 -1.419 65.233 1.00 91.69 318 VAL A O 1
ATOM 2417 N N . ALA A 1 319 ? -46.477 0.413 66.544 1.00 91.69 319 ALA A N 1
ATOM 2418 C CA . ALA A 1 319 ? -46.158 1.351 65.471 1.00 91.69 319 ALA A CA 1
ATOM 2419 C C . ALA A 1 319 ? -44.779 1.047 64.857 1.00 91.69 319 ALA A C 1
ATOM 2421 O O . ALA A 1 319 ? -44.680 0.833 63.648 1.00 91.69 319 ALA A O 1
ATOM 2422 N N . ALA A 1 320 ? -43.742 0.906 65.692 1.00 93.50 320 ALA A N 1
ATOM 2423 C CA . ALA A 1 320 ? -42.386 0.571 65.244 1.00 93.50 320 ALA A CA 1
ATOM 2424 C C . ALA A 1 320 ? -42.300 -0.808 64.554 1.00 93.50 320 ALA A C 1
ATOM 2426 O O . ALA A 1 320 ? -41.553 -1.009 63.592 1.00 93.50 320 ALA A O 1
ATOM 2427 N N . SER A 1 321 ? -43.082 -1.776 65.032 1.00 93.31 321 SER A N 1
ATOM 2428 C CA . SER A 1 321 ? -43.146 -3.127 64.472 1.00 93.31 321 SER A CA 1
ATOM 2429 C C . SER A 1 321 ? -43.868 -3.168 63.118 1.00 93.31 321 SER A C 1
ATOM 2431 O O . SER A 1 321 ? -43.477 -3.928 62.227 1.00 93.31 321 SER A O 1
ATOM 2433 N N . THR A 1 322 ? -44.883 -2.320 62.932 1.00 90.50 322 THR A N 1
ATOM 2434 C CA . THR A 1 322 ? -45.579 -2.143 61.648 1.00 90.50 322 THR A CA 1
ATOM 2435 C C . THR A 1 322 ? -44.654 -1.504 60.617 1.00 90.50 322 THR A C 1
ATOM 2437 O O . THR A 1 322 ? -44.492 -2.053 59.527 1.00 90.50 322 THR A O 1
ATOM 2440 N N . GLU A 1 323 ? -43.965 -0.423 60.991 1.00 93.44 323 GLU A N 1
ATOM 2441 C CA . GLU A 1 323 ? -42.965 0.236 60.140 1.00 93.44 323 GLU A CA 1
ATOM 2442 C C . GLU A 1 323 ? -41.848 -0.739 59.724 1.00 93.44 323 GLU A C 1
ATOM 2444 O O . GLU A 1 323 ? -41.467 -0.801 58.555 1.00 93.44 323 GLU A O 1
ATOM 2449 N N . SER A 1 324 ? -41.380 -1.588 60.648 1.00 93.94 324 SER A N 1
ATOM 2450 C CA . SER A 1 324 ? -40.390 -2.632 60.339 1.00 93.94 324 SER A CA 1
ATOM 2451 C C . SER A 1 324 ? -40.909 -3.661 59.326 1.00 93.94 324 SER A C 1
ATOM 2453 O O . SER A 1 324 ? -40.180 -4.045 58.410 1.00 93.94 324 SER A O 1
ATOM 2455 N N . SER A 1 325 ? -42.167 -4.098 59.444 1.00 91.62 325 SER A N 1
ATOM 2456 C CA . SER A 1 325 ? -42.795 -5.006 58.470 1.00 91.62 325 SER A CA 1
ATOM 2457 C C . SER A 1 325 ? -42.880 -4.383 57.073 1.00 91.62 325 SER A C 1
ATOM 2459 O O . SER A 1 325 ? -42.567 -5.045 56.079 1.00 91.62 325 SER A O 1
ATOM 2461 N N . GLU A 1 326 ? -43.272 -3.111 56.984 1.00 92.50 326 GLU A N 1
ATOM 2462 C CA . GLU A 1 326 ? -43.313 -2.368 55.720 1.00 92.50 326 GLU A CA 1
ATOM 2463 C C . GLU A 1 326 ? -41.911 -2.210 55.114 1.00 92.50 326 GLU A C 1
ATOM 2465 O O . GLU A 1 326 ? -41.730 -2.402 53.907 1.00 92.50 326 GLU A O 1
ATOM 2470 N N . ALA A 1 327 ? -40.899 -1.949 55.946 1.00 92.69 327 ALA A N 1
ATOM 2471 C CA . ALA A 1 327 ? -39.507 -1.872 55.517 1.00 92.69 327 ALA A CA 1
ATOM 2472 C C . ALA A 1 327 ? -39.013 -3.205 54.930 1.00 92.69 327 ALA A C 1
ATOM 2474 O O . ALA A 1 327 ? -38.444 -3.210 53.836 1.00 92.69 327 ALA A O 1
ATOM 2475 N N . PHE A 1 328 ? -39.280 -4.343 55.585 1.00 92.31 328 PHE A N 1
ATOM 2476 C CA . PHE A 1 328 ? -38.929 -5.664 55.047 1.00 92.31 328 PHE A CA 1
ATOM 2477 C C . PHE A 1 328 ? -39.639 -5.966 53.721 1.00 92.31 328 PHE A C 1
ATOM 2479 O O . PHE A 1 328 ? -39.010 -6.473 52.790 1.00 92.31 328 PHE A O 1
ATOM 2486 N N . ALA A 1 329 ? -40.924 -5.620 53.601 1.00 89.38 329 ALA A N 1
ATOM 2487 C CA . ALA A 1 329 ? -41.673 -5.794 52.357 1.00 89.38 329 ALA A CA 1
ATOM 2488 C C . ALA A 1 329 ? -41.090 -4.941 51.213 1.00 89.38 329 ALA A C 1
ATOM 2490 O O . ALA A 1 329 ? -40.904 -5.430 50.096 1.00 89.38 329 ALA A O 1
ATOM 2491 N N . SER A 1 330 ? -40.739 -3.685 51.502 1.00 93.12 330 SER A N 1
ATOM 2492 C CA . SER A 1 330 ? -40.094 -2.775 50.549 1.00 93.12 330 SER A CA 1
ATOM 2493 C C . SER A 1 330 ? -38.720 -3.285 50.102 1.00 93.12 330 SER A C 1
ATOM 2495 O O . SER A 1 330 ? -38.428 -3.317 48.904 1.00 93.12 330 SER A O 1
ATOM 2497 N N . VAL A 1 331 ? -37.894 -3.761 51.042 1.00 93.19 331 VAL A N 1
ATOM 2498 C CA . VAL A 1 331 ? -36.584 -4.365 50.750 1.00 93.19 331 VAL A CA 1
ATOM 2499 C C . VAL A 1 331 ? -36.736 -5.606 49.871 1.00 93.19 331 VAL A C 1
ATOM 2501 O O . VAL A 1 331 ? -36.049 -5.712 48.859 1.00 93.19 331 VAL A O 1
ATOM 2504 N N . SER A 1 332 ? -37.671 -6.505 50.191 1.00 90.81 332 SER A N 1
ATOM 2505 C CA . SER A 1 332 ? -37.934 -7.713 49.395 1.00 90.81 332 SER A CA 1
ATOM 2506 C C . SER A 1 332 ? -38.327 -7.384 47.947 1.00 90.81 332 SER A C 1
ATOM 2508 O O . SER A 1 332 ? -37.799 -7.980 47.005 1.00 90.81 332 SER A O 1
ATOM 2510 N N . ASN A 1 333 ? -39.181 -6.374 47.744 1.00 90.62 333 ASN A N 1
ATOM 2511 C CA . ASN A 1 333 ? -39.550 -5.915 46.402 1.00 90.62 333 ASN A CA 1
ATOM 2512 C C . ASN A 1 333 ? -38.363 -5.300 45.646 1.00 90.62 333 ASN A C 1
ATOM 2514 O O . ASN A 1 333 ? -38.124 -5.662 44.496 1.00 90.62 333 ASN A O 1
ATOM 2518 N N . LYS A 1 334 ? -37.572 -4.436 46.296 1.00 92.44 334 LYS A N 1
ATOM 2519 C CA . LYS A 1 334 ? -36.368 -3.841 45.688 1.00 92.44 334 LYS A CA 1
ATOM 2520 C C . LYS A 1 334 ? -35.323 -4.891 45.308 1.00 92.44 334 LYS A C 1
ATOM 2522 O O . LYS A 1 334 ? -34.671 -4.752 44.274 1.00 92.44 334 LYS A O 1
ATOM 2527 N N . ILE A 1 335 ? -35.169 -5.943 46.114 1.00 92.38 335 ILE A N 1
ATOM 2528 C CA . ILE A 1 335 ? -34.289 -7.073 45.792 1.00 92.38 335 ILE A CA 1
ATOM 2529 C C . ILE A 1 335 ? -34.777 -7.774 44.524 1.00 92.38 335 ILE A C 1
ATOM 2531 O O . ILE A 1 335 ? -33.970 -7.990 43.629 1.00 92.38 335 ILE A O 1
ATOM 2535 N N . LYS A 1 336 ? -36.081 -8.054 44.395 1.00 87.88 336 LYS A N 1
ATOM 2536 C CA . LYS A 1 336 ? -36.647 -8.674 43.182 1.00 87.88 336 LYS A CA 1
ATOM 2537 C C . LYS A 1 336 ? -36.457 -7.823 41.927 1.00 87.88 336 LYS A C 1
ATOM 2539 O O . LYS A 1 336 ? -36.100 -8.360 40.884 1.00 87.88 336 LYS A O 1
ATOM 2544 N N . GLU A 1 337 ? -36.686 -6.515 42.013 1.00 89.56 337 GLU A N 1
ATOM 2545 C CA . GLU A 1 337 ? -36.446 -5.599 40.888 1.00 89.56 337 GLU A CA 1
ATOM 2546 C C . GLU A 1 337 ? -34.970 -5.597 40.477 1.00 89.56 337 GLU A C 1
ATOM 2548 O O . GLU A 1 337 ? -34.646 -5.654 39.291 1.00 89.56 337 GLU A O 1
ATOM 2553 N N . THR A 1 338 ? -34.065 -5.573 41.458 1.00 88.31 338 THR A N 1
ATOM 2554 C CA . THR A 1 338 ? -32.625 -5.559 41.185 1.00 88.31 338 THR A CA 1
ATOM 2555 C C . THR A 1 338 ? -32.149 -6.898 40.627 1.00 88.31 338 THR A C 1
ATOM 2557 O O . THR A 1 338 ? -31.372 -6.910 39.679 1.00 88.31 338 THR A O 1
ATOM 2560 N N . ASP A 1 339 ? -32.655 -8.021 41.136 1.00 88.06 339 ASP A N 1
ATOM 2561 C CA . ASP A 1 339 ? -32.353 -9.363 40.629 1.00 88.06 339 ASP A CA 1
ATOM 2562 C C . ASP A 1 339 ? -32.749 -9.521 39.150 1.00 88.06 339 ASP A C 1
ATOM 2564 O O . ASP A 1 339 ? -31.965 -10.014 38.340 1.00 88.06 339 ASP A O 1
ATOM 2568 N N . GLN A 1 340 ? -33.901 -8.973 38.743 1.00 85.38 340 GLN A N 1
ATOM 2569 C CA . GLN A 1 340 ? -34.288 -8.929 37.327 1.00 85.38 340 GLN A CA 1
ATOM 2570 C C . GLN A 1 340 ? -33.290 -8.151 36.458 1.00 85.38 340 GLN A C 1
ATOM 2572 O O . GLN A 1 340 ? -33.009 -8.568 35.334 1.00 85.38 340 GLN A O 1
ATOM 2577 N N . LEU A 1 341 ? -32.731 -7.046 36.962 1.00 85.19 341 LEU A N 1
ATOM 2578 C CA . LEU A 1 341 ? -31.689 -6.296 36.252 1.00 85.19 341 LEU A CA 1
ATOM 2579 C C . LEU A 1 341 ? -30.388 -7.100 36.149 1.00 85.19 341 LEU A C 1
ATOM 2581 O O . LEU A 1 341 ? -29.744 -7.086 35.103 1.00 85.19 341 LEU A O 1
ATOM 2585 N N . VAL A 1 342 ? -30.013 -7.833 37.201 1.00 85.38 342 VAL A N 1
ATOM 2586 C CA . VAL A 1 342 ? -28.835 -8.715 37.183 1.00 85.38 342 VAL A CA 1
ATOM 2587 C C . VAL A 1 342 ? -29.001 -9.827 36.144 1.00 85.38 342 VAL A C 1
ATOM 2589 O O . VAL A 1 342 ? -28.058 -10.111 35.408 1.00 85.38 342 VAL A O 1
ATOM 2592 N N . ILE A 1 343 ? -30.202 -10.399 36.018 1.00 80.00 343 ILE A N 1
ATOM 2593 C CA . ILE A 1 343 ? -30.521 -11.407 34.996 1.00 80.00 343 ILE A CA 1
ATOM 2594 C C . ILE A 1 343 ? -30.436 -10.826 33.575 1.00 80.00 343 ILE A C 1
ATOM 2596 O O . ILE A 1 343 ? -30.010 -11.534 32.674 1.00 80.00 343 ILE A O 1
ATOM 2600 N N . GLN A 1 344 ? -30.792 -9.555 33.357 1.00 79.19 344 GLN A N 1
ATOM 2601 C CA . GLN A 1 344 ? -30.674 -8.910 32.036 1.00 79.19 344 GLN A CA 1
ATOM 2602 C C . GLN A 1 344 ? -29.227 -8.628 31.606 1.00 79.19 344 GLN A C 1
ATOM 2604 O O . GLN A 1 344 ? -28.962 -8.501 30.413 1.00 79.19 344 GLN A O 1
ATOM 2609 N N . ILE A 1 345 ? -28.306 -8.475 32.563 1.00 75.81 345 ILE A N 1
ATOM 2610 C CA . ILE A 1 345 ? -26.873 -8.259 32.293 1.00 75.81 345 ILE A CA 1
ATOM 2611 C C . ILE A 1 345 ? -26.176 -9.577 31.907 1.00 75.81 345 ILE A C 1
ATOM 2613 O O . ILE A 1 345 ? -25.103 -9.547 31.300 1.00 75.81 345 ILE A O 1
ATOM 2617 N N . LYS A 1 346 ? -26.776 -10.711 32.271 1.00 66.56 346 LYS A N 1
ATOM 2618 C CA . LYS A 1 346 ? -26.264 -12.062 32.049 1.00 66.56 346 LYS A CA 1
ATOM 2619 C C . LYS A 1 346 ? -26.642 -12.599 30.669 1.00 66.56 346 LYS A C 1
ATOM 2621 O O . LYS A 1 346 ? -25.778 -13.276 30.067 1.00 66.56 346 LYS A O 1
#

Solvent-accessible surface area (backbone atoms only — not comparable to full-atom values): 18270 Å² total; per-residue (Å²): 103,72,52,79,50,77,40,64,46,100,86,69,49,74,80,48,72,50,74,56,65,55,61,65,68,62,57,54,51,51,52,51,52,50,51,71,52,51,52,57,52,53,52,49,53,50,52,50,52,50,51,54,49,52,51,51,50,53,56,52,49,55,53,52,48,53,54,51,50,52,52,48,52,39,68,78,43,88,60,59,62,87,69,75,84,91,67,93,53,99,48,76,68,26,53,51,50,54,56,48,49,55,49,37,52,53,50,49,54,51,54,50,48,54,52,50,53,51,52,53,50,51,51,54,49,51,53,49,50,52,54,49,52,53,50,51,52,52,51,53,51,51,52,54,50,51,55,52,49,54,55,49,51,52,53,50,51,52,52,50,52,53,49,52,50,52,50,52,52,50,54,51,50,51,54,53,48,51,51,52,50,52,54,48,53,51,51,51,53,54,50,50,53,52,50,54,52,48,54,53,48,52,54,52,50,51,55,49,50,55,53,48,51,56,48,48,56,52,48,41,52,51,31,52,50,49,35,52,53,43,50,55,48,53,54,52,49,53,51,50,50,55,51,50,50,53,51,47,53,51,38,51,51,50,29,52,49,18,52,52,45,26,52,52,17,50,54,43,30,54,52,17,62,72,50,48,87,81,14,54,70,52,28,55,51,17,52,51,46,25,52,50,15,52,51,43,31,54,49,28,50,52,50,49,58,50,49,50,51,50,52,52,52,49,52,54,50,51,54,56,49,50,54,51,39,52,49,30,53,51,49,39,52,52,46,54,58,49,48,55,52,54,59,72,76,106

Foldseek 3Di:
DKDKDFDADPVRDGPDIDMDDDDVVVVVVVVVVCCVPVVVVVVVVVVVVVVVVVVVVVVVVVLVVLVVVVVVCCVVDPVPLVDARPDDDDDPSNVVRVVVNVVSVVVVVVVVVVVVVVVVVVVVVVVVVVVVVVVVVVVVVVVVVVVVVVVVVVVVVVVVVVVVVVVVVVVVVVVVVVVVVVVVVVVVVVVVVVVVVVVVVVVVVVVVLVVVLVVLVVVLVVLVVQLVVLVVVLVVLVVVLVVLVVVLVVLVVQLVVLVVQLVVLVVQLVVLVVVPPVSVVSNVVSVVSNVVSVVSNVVSVVVNVVSVVVNVVSVVVNVVSVVSSVVSVVSSVVSVVVSVVSVVVD